Protein AF-A0A524QXL3-F1 (afdb_monomer)

Structure (mmCIF, N/CA/C/O backbone):
data_AF-A0A524QXL3-F1
#
_entry.id   AF-A0A524QXL3-F1
#
loop_
_atom_site.group_PDB
_atom_site.id
_atom_site.type_symbol
_atom_site.label_atom_id
_atom_site.label_alt_id
_atom_site.label_comp_id
_atom_site.label_asym_id
_atom_site.label_entity_id
_atom_site.label_seq_id
_atom_site.pdbx_PDB_ins_code
_atom_site.Cartn_x
_atom_site.Cartn_y
_atom_site.Cartn_z
_atom_site.occupancy
_atom_site.B_iso_or_equiv
_atom_site.auth_seq_id
_atom_site.auth_comp_id
_atom_site.auth_asym_id
_atom_site.auth_atom_id
_atom_site.pdbx_PDB_model_num
ATOM 1 N N . MET A 1 1 ? -39.885 -13.288 70.521 1.00 50.53 1 MET A N 1
ATOM 2 C CA . MET A 1 1 ? -38.782 -13.957 69.802 1.00 50.53 1 MET A CA 1
ATOM 3 C C . MET A 1 1 ? -37.561 -13.056 69.954 1.00 50.53 1 MET A C 1
ATOM 5 O O . MET A 1 1 ? -37.420 -12.097 69.211 1.00 50.53 1 MET A O 1
ATOM 9 N N . GLN A 1 2 ? -36.803 -13.231 71.040 1.00 46.72 2 GLN A N 1
ATOM 10 C CA . GLN A 1 2 ? -35.638 -12.390 71.340 1.00 46.72 2 GLN A CA 1
ATOM 11 C C . GLN A 1 2 ? -34.484 -12.812 70.432 1.00 46.72 2 GLN A C 1
ATOM 13 O O . GLN A 1 2 ? -34.054 -13.962 70.479 1.00 46.72 2 GLN A O 1
ATOM 18 N N . ILE A 1 3 ? -34.000 -11.887 69.608 1.00 54.50 3 ILE A N 1
ATOM 19 C CA . ILE A 1 3 ? -32.760 -12.065 68.858 1.00 54.50 3 ILE A CA 1
ATOM 20 C C . ILE A 1 3 ? -31.620 -11.841 69.858 1.00 54.50 3 ILE A C 1
ATOM 22 O O . ILE A 1 3 ? -31.314 -10.709 70.225 1.00 54.50 3 ILE A O 1
ATOM 26 N N . ASN A 1 4 ? -31.055 -12.935 70.367 1.00 52.88 4 ASN A N 1
ATOM 27 C CA . ASN A 1 4 ? -29.889 -12.920 71.243 1.00 52.88 4 ASN A CA 1
ATOM 28 C C . ASN A 1 4 ? -28.618 -12.899 70.384 1.00 52.88 4 ASN A C 1
ATOM 30 O O . ASN A 1 4 ? -27.991 -13.937 70.181 1.00 52.88 4 ASN A O 1
ATOM 34 N N . THR A 1 5 ? -28.259 -11.731 69.851 1.00 56.62 5 THR A N 1
ATOM 35 C CA . THR A 1 5 ? -26.937 -11.532 69.245 1.00 56.62 5 THR A CA 1
ATOM 36 C C . THR A 1 5 ? -26.053 -10.840 70.271 1.00 56.62 5 THR A C 1
ATOM 38 O O . THR A 1 5 ? -26.275 -9.687 70.634 1.00 56.62 5 THR A O 1
ATOM 41 N N . ILE A 1 6 ? -25.061 -11.566 70.778 1.00 62.25 6 ILE A N 1
ATOM 42 C CA . ILE A 1 6 ? -24.037 -11.031 71.676 1.00 62.25 6 ILE A CA 1
ATOM 43 C C . ILE A 1 6 ? -23.243 -9.990 70.879 1.00 62.25 6 ILE A C 1
ATOM 45 O O . ILE A 1 6 ? -22.762 -10.299 69.791 1.00 62.25 6 ILE A O 1
ATOM 49 N N . GLY A 1 7 ? -23.094 -8.764 71.392 1.00 57.16 7 GLY A N 1
ATOM 50 C CA . GLY A 1 7 ? -22.388 -7.675 70.692 1.00 57.16 7 GLY A CA 1
ATOM 51 C C . GLY A 1 7 ? -20.950 -8.016 70.267 1.00 57.16 7 GLY A C 1
ATOM 52 O O . GLY A 1 7 ? -20.408 -7.376 69.372 1.00 57.16 7 GLY A O 1
ATOM 53 N N . SER A 1 8 ? -20.356 -9.067 70.843 1.00 60.62 8 SER A N 1
ATOM 54 C CA . SER A 1 8 ? -19.065 -9.621 70.432 1.00 60.62 8 SER A CA 1
ATOM 55 C C . SER A 1 8 ? -19.073 -10.257 69.037 1.00 60.62 8 SER A C 1
ATOM 57 O O . SER A 1 8 ? -18.025 -10.298 68.413 1.00 60.62 8 SER A O 1
ATOM 59 N N . ASP A 1 9 ? -20.217 -10.730 68.529 1.00 56.19 9 ASP A N 1
ATOM 60 C CA . ASP A 1 9 ? -20.325 -11.408 67.221 1.00 56.19 9 ASP A CA 1
ATOM 61 C C . ASP A 1 9 ? -20.467 -10.415 66.043 1.00 56.19 9 ASP A C 1
ATOM 63 O O . ASP A 1 9 ? -20.222 -10.745 64.883 1.00 56.19 9 ASP A O 1
ATOM 67 N N . LEU A 1 10 ? -20.816 -9.157 66.349 1.00 55.69 10 LEU A N 1
ATOM 68 C CA . LEU A 1 10 ? -20.783 -8.022 65.414 1.00 55.69 10 LEU A CA 1
ATOM 69 C C . LEU A 1 10 ? -19.392 -7.371 65.324 1.00 55.69 10 LEU A C 1
ATOM 71 O O . LEU A 1 10 ? -19.114 -6.668 64.358 1.00 55.69 10 LEU A O 1
ATOM 75 N N . LEU A 1 11 ? -18.532 -7.596 66.324 1.00 57.03 11 LEU A N 1
ATOM 76 C CA . LEU A 1 11 ? -17.193 -7.000 66.427 1.00 57.03 11 LEU A CA 1
ATOM 77 C C . LEU A 1 11 ? -16.065 -7.929 65.946 1.00 57.03 11 LEU A C 1
ATOM 79 O O . LEU A 1 11 ? -14.962 -7.449 65.699 1.00 57.03 11 LEU A O 1
ATOM 83 N N . THR A 1 12 ? -16.306 -9.239 65.830 1.00 60.41 12 THR A N 1
ATOM 84 C CA . THR A 1 12 ? -15.280 -10.237 65.458 1.00 60.41 12 THR A CA 1
ATOM 85 C C . THR A 1 12 ? -15.365 -10.714 64.016 1.00 60.41 12 THR A C 1
ATOM 87 O O . THR A 1 12 ? -14.405 -11.303 63.519 1.00 60.41 12 THR A O 1
ATOM 90 N N . LYS A 1 13 ? -16.471 -10.449 63.312 1.00 59.06 13 LYS A N 1
ATOM 91 C CA . LYS A 1 13 ? -16.487 -10.591 61.857 1.00 59.06 13 LYS A CA 1
ATOM 92 C C . LYS A 1 13 ? -15.690 -9.425 61.282 1.00 59.06 13 LYS A C 1
ATOM 94 O O . LYS A 1 13 ? -16.110 -8.285 61.482 1.00 59.06 13 LYS A O 1
ATOM 99 N N . PRO A 1 14 ? -14.563 -9.663 60.586 1.00 61.03 14 PRO A N 1
ATOM 100 C CA . PRO A 1 14 ? -13.947 -8.590 59.828 1.00 61.03 14 PRO A CA 1
ATOM 101 C C . PRO A 1 14 ? -15.024 -8.059 58.885 1.00 61.03 14 PRO A C 1
ATOM 103 O O . PRO A 1 14 ? -15.630 -8.831 58.137 1.00 61.03 14 PRO A O 1
ATOM 106 N N . PHE A 1 15 ? -15.311 -6.757 58.958 1.00 58.09 15 PHE A N 1
ATOM 107 C CA . PHE A 1 15 ? -16.055 -6.103 57.894 1.00 58.09 15 PHE A CA 1
ATOM 108 C C . PHE A 1 15 ? -15.297 -6.437 56.616 1.00 58.09 15 PHE A C 1
ATOM 110 O O . PHE A 1 15 ? -14.127 -6.071 56.484 1.00 58.09 15 PHE A O 1
ATOM 117 N N . ALA A 1 16 ? -15.916 -7.201 55.718 1.00 59.09 16 ALA A N 1
ATOM 118 C CA . ALA A 1 16 ? -15.372 -7.335 54.384 1.00 59.09 16 ALA A CA 1
ATOM 119 C C . ALA A 1 16 ? -15.320 -5.908 53.841 1.00 59.09 16 ALA A C 1
ATOM 121 O O . ALA A 1 16 ? -16.363 -5.287 53.629 1.00 59.09 16 ALA A O 1
ATOM 122 N N . VAL A 1 17 ? -14.113 -5.348 53.729 1.00 61.06 17 VAL A N 1
ATOM 123 C CA . VAL A 1 17 ? -13.928 -4.064 53.063 1.00 61.06 17 VAL A CA 1
ATOM 124 C C . VAL A 1 17 ? -14.503 -4.274 51.672 1.00 61.06 17 VAL A C 1
ATOM 126 O O . VAL A 1 17 ? -14.088 -5.200 50.971 1.00 61.06 17 VAL A O 1
ATOM 129 N N . ILE A 1 18 ? -15.516 -3.490 51.309 1.00 48.44 18 ILE A N 1
ATOM 130 C CA . ILE A 1 18 ? -16.070 -3.512 49.957 1.00 48.44 18 ILE A CA 1
ATOM 131 C C . ILE A 1 18 ? -14.885 -3.204 49.030 1.00 48.44 18 ILE A C 1
ATOM 133 O O . ILE A 1 18 ? -14.336 -2.109 49.097 1.00 48.44 18 ILE A O 1
ATOM 137 N N . GLY A 1 19 ? -14.419 -4.208 48.277 1.00 56.88 19 GLY A N 1
ATOM 138 C CA . GLY A 1 19 ? -13.188 -4.130 47.474 1.00 56.88 19 GLY A CA 1
ATOM 139 C C . GLY A 1 19 ? -12.027 -5.053 47.882 1.00 56.88 19 GLY A C 1
ATOM 140 O O . GLY A 1 19 ? -11.071 -5.156 47.131 1.00 56.88 19 GLY A O 1
ATOM 141 N N . ALA A 1 20 ? -12.072 -5.774 49.011 1.00 57.00 20 ALA A N 1
ATOM 142 C CA . ALA A 1 20 ? -10.957 -6.651 49.426 1.00 57.00 20 ALA A CA 1
ATOM 143 C C . ALA A 1 20 ? -10.790 -7.927 48.572 1.00 57.00 20 ALA A C 1
ATOM 145 O O . ALA A 1 20 ? -9.735 -8.554 48.605 1.00 57.00 20 ALA A O 1
ATOM 146 N N . ALA A 1 21 ? -11.833 -8.317 47.833 1.00 53.16 21 ALA A N 1
ATOM 147 C CA . ALA A 1 21 ? -11.826 -9.443 46.892 1.00 53.16 21 ALA A CA 1
ATOM 148 C C . ALA A 1 21 ? -12.317 -9.055 45.487 1.00 53.16 21 ALA A C 1
ATOM 150 O O . ALA A 1 21 ? -12.331 -9.894 44.592 1.00 53.16 21 ALA A O 1
ATOM 151 N N . ALA A 1 22 ? -12.752 -7.805 45.306 1.00 54.91 22 ALA A N 1
ATOM 152 C CA . ALA A 1 22 ? -13.116 -7.295 43.998 1.00 54.91 22 ALA A CA 1
ATOM 153 C C . ALA A 1 22 ? -11.863 -6.661 43.407 1.00 54.91 22 ALA A C 1
ATOM 155 O O . ALA A 1 22 ? -11.304 -5.739 44.001 1.00 54.91 22 ALA A O 1
ATOM 156 N N . ASP A 1 23 ? -11.421 -7.176 42.265 1.00 57.25 23 ASP A N 1
ATOM 157 C CA . ASP A 1 23 ? -10.506 -6.428 41.421 1.00 57.25 23 ASP A CA 1
ATOM 158 C C . ASP A 1 23 ? -11.166 -5.076 41.122 1.00 57.25 23 ASP A C 1
ATOM 160 O O . ASP A 1 23 ? -12.253 -5.013 40.552 1.00 57.25 23 ASP A O 1
ATOM 164 N N . ILE A 1 24 ? -10.558 -4.004 41.621 1.00 58.31 24 ILE A N 1
ATOM 165 C CA . ILE A 1 24 ? -11.034 -2.625 41.468 1.00 58.31 24 ILE A CA 1
ATOM 166 C C . ILE A 1 24 ? -10.620 -2.033 40.113 1.00 58.31 24 ILE A C 1
ATOM 168 O O . ILE A 1 24 ? -11.022 -0.916 39.789 1.00 58.31 24 ILE A O 1
ATOM 172 N N . GLN A 1 25 ? -9.839 -2.777 39.323 1.00 57.56 25 GLN A N 1
ATOM 173 C CA . GLN A 1 25 ? -9.479 -2.489 37.937 1.00 57.56 25 GLN A CA 1
ATOM 174 C C . GLN A 1 25 ? -9.643 -3.766 37.100 1.00 57.56 25 GLN A C 1
ATOM 176 O O . GLN A 1 25 ? -8.658 -4.259 36.549 1.00 57.56 25 GLN A O 1
ATOM 181 N N . PRO A 1 26 ? -10.869 -4.319 37.000 1.00 65.00 26 PRO A N 1
ATOM 182 C CA . PRO A 1 26 ? -11.076 -5.523 36.220 1.00 65.00 26 PRO A CA 1
ATOM 183 C C . PRO A 1 26 ? -10.654 -5.229 34.782 1.00 65.00 26 PRO A C 1
ATOM 185 O O . PRO A 1 26 ? -11.126 -4.270 34.164 1.00 65.00 26 PRO A O 1
ATOM 188 N N . GLY A 1 27 ? -9.723 -6.029 34.268 1.00 69.44 27 GLY A N 1
ATOM 189 C CA . GLY A 1 27 ? -9.335 -5.959 32.867 1.00 69.44 27 GLY A CA 1
ATOM 190 C C . GLY A 1 27 ? -10.549 -6.149 31.955 1.00 69.44 27 GLY A C 1
ATOM 191 O O . GLY A 1 27 ? -11.548 -6.773 32.327 1.00 69.44 27 GLY A O 1
ATOM 192 N N . ILE A 1 28 ? -10.470 -5.622 30.738 1.00 80.12 28 ILE A N 1
ATOM 193 C CA . ILE A 1 28 ? -11.411 -5.990 29.692 1.00 80.12 28 ILE A CA 1
ATOM 194 C C . ILE A 1 28 ? -11.205 -7.466 29.331 1.00 80.12 28 ILE A C 1
ATOM 196 O O . ILE A 1 28 ? -10.097 -7.938 29.074 1.00 80.12 28 ILE A O 1
ATOM 200 N N . VAL A 1 29 ? -12.303 -8.205 29.314 1.00 79.81 29 VAL A N 1
ATOM 201 C CA . VAL A 1 29 ? -12.375 -9.578 28.820 1.00 79.81 29 VAL A CA 1
ATOM 202 C C . VAL A 1 29 ? -13.285 -9.602 27.599 1.00 79.81 29 VAL A C 1
ATOM 204 O O . VAL A 1 29 ? -14.042 -8.665 27.356 1.00 79.81 29 VAL A O 1
ATOM 207 N N . ALA A 1 30 ? -13.250 -10.688 26.830 1.00 77.38 30 ALA A N 1
ATOM 208 C CA . ALA A 1 30 ? -14.072 -10.838 25.627 1.00 77.38 30 ALA A CA 1
ATOM 209 C C . ALA A 1 30 ? -15.573 -10.552 25.885 1.00 77.38 30 ALA A C 1
ATOM 211 O O . ALA A 1 30 ? -16.236 -9.899 25.085 1.00 77.38 30 ALA A O 1
ATOM 212 N N . ALA A 1 31 ? -16.087 -10.946 27.056 1.00 82.81 31 ALA A N 1
ATOM 213 C CA . ALA A 1 31 ? -17.479 -10.733 27.459 1.00 82.81 31 ALA A CA 1
ATOM 214 C C . ALA A 1 31 ? -17.790 -9.333 28.037 1.00 82.81 31 ALA A C 1
ATOM 216 O O . ALA A 1 31 ? -18.925 -9.090 28.448 1.00 82.81 31 ALA A O 1
ATOM 217 N N . THR A 1 32 ? -16.817 -8.417 28.126 1.00 83.12 32 THR A N 1
ATOM 218 C CA . THR A 1 32 ? -17.053 -7.061 28.648 1.00 83.12 32 THR A CA 1
ATOM 219 C C . THR A 1 32 ? -18.025 -6.310 27.737 1.00 83.12 32 THR A C 1
ATOM 221 O O . THR A 1 32 ? -17.817 -6.236 26.526 1.00 83.12 32 THR A O 1
ATOM 224 N N . SER A 1 33 ? -19.087 -5.752 28.329 1.00 86.69 33 SER A N 1
ATOM 225 C CA . SER A 1 33 ? -20.110 -4.975 27.614 1.00 86.69 33 SER A CA 1
ATOM 226 C C . SER A 1 33 ? -19.562 -3.631 27.141 1.00 86.69 33 SER A C 1
ATOM 228 O O . SER A 1 33 ? -18.890 -2.934 27.901 1.00 86.69 33 SER A O 1
ATOM 230 N N . LEU A 1 34 ? -19.927 -3.207 25.930 1.00 83.75 34 LEU A N 1
ATOM 231 C CA . LEU A 1 34 ? -19.550 -1.893 25.403 1.00 83.75 34 LEU A CA 1
ATOM 232 C C . LEU A 1 34 ? -20.137 -0.744 26.221 1.00 83.75 34 LEU A C 1
ATOM 234 O O . LEU A 1 34 ? -19.518 0.308 26.322 1.00 83.75 34 LEU A O 1
ATOM 238 N N . THR A 1 35 ? -21.297 -0.946 26.851 1.00 85.44 35 THR A N 1
ATOM 239 C CA . THR A 1 35 ? -21.971 0.085 27.655 1.00 85.44 35 THR A CA 1
ATOM 240 C C . THR A 1 35 ? -21.236 0.410 28.951 1.00 85.44 35 THR A C 1
ATOM 242 O O . THR A 1 35 ? -21.456 1.474 29.520 1.00 85.44 35 THR A O 1
ATOM 245 N N . THR A 1 36 ? -20.391 -0.497 29.448 1.00 82.00 36 THR A N 1
ATOM 246 C CA . THR A 1 36 ? -19.645 -0.287 30.696 1.00 82.00 36 THR A CA 1
ATOM 247 C C . THR A 1 36 ? -18.264 0.310 30.451 1.00 82.00 36 THR A C 1
ATOM 249 O O . THR A 1 36 ? -17.609 0.723 31.403 1.00 82.00 36 THR A O 1
ATOM 252 N N . LEU A 1 37 ? -17.809 0.405 29.199 1.00 83.00 37 LEU A N 1
ATOM 253 C CA . LEU A 1 37 ? -16.503 0.968 28.860 1.00 83.00 37 LEU A CA 1
ATOM 254 C C . LEU A 1 37 ? -16.429 2.474 29.142 1.00 83.00 37 LEU A C 1
ATOM 256 O O . LEU A 1 37 ? -17.434 3.146 29.385 1.00 83.00 37 LEU A O 1
ATOM 260 N N . ASN A 1 38 ? -15.208 3.010 29.116 1.00 81.06 38 ASN A N 1
ATOM 261 C CA . ASN A 1 38 ? -14.930 4.435 29.303 1.00 81.06 38 ASN A CA 1
ATOM 262 C C . ASN A 1 38 ? -15.478 4.996 30.623 1.00 81.06 38 ASN A C 1
ATOM 264 O O . ASN A 1 38 ? -16.028 6.099 30.670 1.00 81.06 38 ASN A O 1
ATOM 268 N N . SER A 1 39 ? -15.324 4.223 31.701 1.00 79.31 39 SER A N 1
ATOM 269 C CA . SER A 1 39 ? -15.857 4.525 33.034 1.00 79.31 39 SER A CA 1
ATOM 270 C C . SER A 1 39 ? -17.385 4.651 33.046 1.00 79.31 39 SER A C 1
ATOM 272 O O . SER A 1 39 ? -17.931 5.489 33.761 1.00 79.31 39 SER A O 1
ATOM 274 N N . GLY A 1 40 ? -18.068 3.841 32.231 1.00 78.50 40 GLY A N 1
ATOM 275 C CA . GLY A 1 40 ? -19.529 3.806 32.148 1.00 78.50 40 GLY A CA 1
ATOM 276 C C . GLY A 1 40 ? -20.142 4.791 31.160 1.00 78.50 40 GLY A C 1
ATOM 277 O O . GLY A 1 40 ? -21.364 4.883 31.073 1.00 78.50 40 GLY A O 1
ATOM 278 N N . ARG A 1 41 ? -19.319 5.541 30.412 1.00 82.19 41 ARG A N 1
ATOM 279 C CA . ARG A 1 41 ? -19.814 6.366 29.296 1.00 82.19 41 ARG A CA 1
ATOM 280 C C . ARG A 1 41 ? -20.263 5.515 28.109 1.00 82.19 41 ARG A C 1
ATOM 282 O O . ARG A 1 41 ? -21.106 5.958 27.339 1.00 82.19 41 ARG A O 1
ATOM 289 N N . GLY A 1 42 ? -19.717 4.309 27.995 1.00 84.88 42 GLY A N 1
ATOM 290 C CA . GLY A 1 42 ? -19.964 3.404 26.890 1.00 84.88 42 GLY A CA 1
ATOM 291 C C . GLY A 1 42 ? -19.177 3.764 25.630 1.00 84.88 42 GLY A C 1
ATOM 292 O O . GLY A 1 42 ? -18.233 4.559 25.669 1.00 84.88 42 GLY A O 1
ATOM 293 N N . VAL A 1 43 ? -19.571 3.134 24.527 1.00 85.69 43 VAL A N 1
ATOM 294 C CA . VAL A 1 43 ? -19.094 3.404 23.166 1.00 85.69 43 VAL A CA 1
ATOM 295 C C . VAL A 1 43 ? -20.237 4.032 22.383 1.00 85.69 43 VAL A C 1
ATOM 297 O O . VAL A 1 43 ? -21.373 3.563 22.493 1.00 85.69 43 VAL A O 1
ATOM 300 N N . ASP A 1 44 ? -19.956 5.061 21.586 1.00 85.25 44 ASP A N 1
ATOM 301 C CA . ASP A 1 44 ? -20.948 5.594 20.659 1.00 85.25 44 ASP A CA 1
ATOM 302 C C . ASP A 1 44 ? -21.244 4.591 19.529 1.00 85.25 44 ASP A C 1
ATOM 304 O O . ASP A 1 44 ? -20.390 4.288 18.692 1.00 85.25 44 ASP A O 1
ATOM 308 N N . LEU A 1 45 ? -22.475 4.071 19.516 1.00 85.00 45 LEU A N 1
ATOM 309 C CA . LEU A 1 45 ? -22.988 3.128 18.518 1.00 85.00 45 LEU A CA 1
ATOM 310 C C . LEU A 1 45 ? -23.941 3.786 17.503 1.00 85.00 45 LEU A C 1
ATOM 312 O O . LEU A 1 45 ? -24.557 3.083 16.703 1.00 85.00 45 LEU A O 1
ATOM 316 N N . SER A 1 46 ? -24.075 5.118 17.511 1.00 84.69 46 SER A N 1
ATOM 317 C CA . SER A 1 46 ? -24.955 5.869 16.610 1.00 84.69 46 SER A CA 1
ATOM 318 C C . SER A 1 46 ? -24.168 6.944 15.844 1.00 84.69 46 SER A C 1
ATOM 320 O O . SER A 1 46 ? -24.232 8.115 16.220 1.00 84.69 46 SER A O 1
ATOM 322 N N . PRO A 1 47 ? -23.486 6.599 14.732 1.00 80.75 47 PRO A N 1
ATOM 323 C CA . PRO A 1 47 ? -23.763 5.447 13.861 1.00 80.75 47 PRO A CA 1
ATOM 324 C C . PRO A 1 47 ? -22.955 4.173 14.145 1.00 80.75 47 PRO A C 1
ATOM 326 O O . PRO A 1 47 ? -23.242 3.142 13.537 1.00 80.75 47 PRO A O 1
ATOM 329 N N . GLY A 1 48 ? -21.968 4.210 15.046 1.00 85.25 48 GLY A N 1
ATOM 330 C CA . GLY A 1 48 ? -21.179 3.025 15.393 1.00 85.25 48 GLY A CA 1
ATOM 331 C C . GLY A 1 48 ? -20.234 2.591 14.275 1.00 85.25 48 GLY A C 1
ATOM 332 O O . GLY A 1 48 ? -19.986 1.395 14.108 1.00 85.25 48 GLY A O 1
ATOM 333 N N . THR A 1 49 ? -19.742 3.543 13.481 1.00 90.00 49 THR A N 1
ATOM 334 C CA . THR A 1 49 ? -18.902 3.284 12.311 1.00 90.00 49 THR A CA 1
ATOM 335 C C . THR A 1 49 ? -17.576 4.015 12.393 1.00 90.00 49 THR A C 1
ATOM 337 O O . THR A 1 49 ? -17.532 5.195 12.709 1.00 90.00 49 THR A O 1
ATOM 340 N N . PHE A 1 50 ? -16.498 3.360 11.988 1.00 90.62 50 PHE A N 1
ATOM 341 C CA . PHE A 1 50 ? -15.187 3.983 11.798 1.00 90.62 50 PHE A CA 1
ATOM 342 C C . PHE A 1 50 ? -14.507 3.378 10.568 1.00 90.62 50 PHE A C 1
ATOM 344 O O . PHE A 1 50 ? -14.963 2.379 10.016 1.00 90.62 50 PHE A O 1
ATOM 351 N N . THR A 1 51 ? -13.424 3.981 10.103 1.00 90.75 51 THR A N 1
ATOM 352 C CA . THR A 1 51 ? -12.697 3.554 8.905 1.00 90.75 51 THR A CA 1
ATOM 353 C C . THR A 1 51 ? -11.316 3.037 9.273 1.00 90.75 51 THR A C 1
ATOM 355 O O . THR A 1 51 ? -10.644 3.594 10.139 1.00 90.75 51 THR A O 1
ATOM 358 N N . ILE A 1 52 ? -10.898 1.965 8.605 1.00 88.94 52 ILE A N 1
ATOM 359 C CA . ILE A 1 52 ? -9.525 1.465 8.621 1.00 88.94 52 ILE A CA 1
ATOM 360 C C . ILE A 1 52 ? -9.008 1.542 7.188 1.00 88.94 52 ILE A C 1
ATOM 362 O O . ILE A 1 52 ? -9.571 0.928 6.278 1.00 88.94 52 ILE A O 1
ATOM 366 N N . LYS A 1 53 ? -7.944 2.311 6.981 1.00 87.88 53 LYS A N 1
ATOM 367 C CA . LYS A 1 53 ? -7.259 2.460 5.703 1.00 87.88 53 LYS A CA 1
ATOM 368 C C . LYS A 1 53 ? -5.921 1.738 5.744 1.00 87.88 53 LYS A C 1
ATOM 370 O O . LYS A 1 53 ? -5.072 2.061 6.566 1.00 87.88 53 LYS A O 1
ATOM 375 N N . ASP A 1 54 ? -5.717 0.815 4.816 1.00 85.56 54 ASP A N 1
ATOM 376 C CA . ASP A 1 54 ? -4.398 0.298 4.475 1.00 85.56 54 ASP A CA 1
ATOM 377 C C . ASP A 1 54 ? -3.695 1.310 3.562 1.00 85.56 54 ASP A C 1
ATOM 379 O O . ASP A 1 54 ? -4.167 1.609 2.461 1.00 85.56 54 ASP A O 1
ATOM 383 N N . ILE A 1 55 ? -2.578 1.866 4.026 1.00 82.25 55 ILE A N 1
ATOM 384 C CA . ILE A 1 55 ? -1.818 2.883 3.293 1.00 82.25 55 ILE A CA 1
ATOM 385 C C . ILE A 1 55 ? -1.011 2.247 2.154 1.00 82.25 55 ILE A C 1
ATOM 387 O O . ILE A 1 55 ? -0.838 2.873 1.110 1.00 82.25 55 ILE A O 1
ATOM 391 N N . ASN A 1 56 ? -0.561 1.000 2.306 1.00 80.12 56 ASN A N 1
ATOM 392 C CA . ASN A 1 56 ? 0.240 0.313 1.296 1.00 80.12 56 ASN A CA 1
ATOM 393 C C . ASN A 1 56 ? -0.611 -0.086 0.085 1.00 80.12 56 ASN A C 1
ATOM 395 O O . ASN A 1 56 ? -0.168 0.064 -1.054 1.00 80.12 56 ASN A O 1
ATOM 399 N N . LEU A 1 57 ? -1.838 -0.552 0.320 1.00 81.75 57 LEU A N 1
ATOM 400 C CA . LEU A 1 57 ? -2.797 -0.946 -0.720 1.00 81.75 57 LEU A CA 1
ATOM 401 C C . LEU A 1 57 ? -3.747 0.192 -1.134 1.00 81.75 57 LEU A C 1
ATOM 403 O O . LEU A 1 57 ? -4.495 0.041 -2.097 1.00 81.75 57 LEU A O 1
ATOM 407 N N . ASN A 1 58 ? -3.729 1.320 -0.411 1.00 83.25 58 ASN A N 1
ATOM 408 C CA . ASN A 1 58 ? -4.697 2.419 -0.522 1.00 83.25 58 ASN A CA 1
ATOM 409 C C . ASN A 1 58 ? -6.155 1.927 -0.498 1.00 83.25 58 ASN A C 1
ATOM 411 O O . ASN A 1 58 ? -7.024 2.438 -1.207 1.00 83.25 58 ASN A O 1
ATOM 415 N N . ASN A 1 59 ? -6.402 0.907 0.322 1.00 86.69 59 ASN A N 1
ATOM 416 C CA . ASN A 1 59 ? -7.704 0.288 0.496 1.00 86.69 59 ASN A CA 1
ATOM 417 C C . ASN A 1 59 ? -8.338 0.809 1.787 1.00 86.69 59 ASN A C 1
ATOM 419 O O . ASN A 1 59 ? -7.665 0.902 2.810 1.00 86.69 59 ASN A O 1
ATOM 423 N N . THR A 1 60 ? -9.620 1.160 1.762 1.00 89.56 60 THR A N 1
ATOM 424 C CA . THR A 1 60 ? -10.328 1.691 2.932 1.00 89.56 60 THR A CA 1
ATOM 425 C C . THR A 1 60 ? -11.569 0.865 3.201 1.00 89.56 60 THR A C 1
ATOM 427 O O . THR A 1 60 ? -12.422 0.705 2.332 1.00 89.56 60 THR A O 1
ATOM 430 N N . VAL A 1 61 ? -11.680 0.377 4.433 1.00 91.06 61 VAL A N 1
ATOM 431 C CA . VAL A 1 61 ? -12.814 -0.404 4.917 1.00 91.06 61 VAL A CA 1
ATOM 432 C C . VAL A 1 61 ? -13.531 0.394 5.993 1.00 91.06 61 VAL A C 1
ATOM 434 O O . VAL A 1 61 ? -12.938 0.762 7.005 1.00 91.06 61 VAL A O 1
ATOM 437 N N . THR A 1 62 ? -14.821 0.650 5.787 1.00 91.81 62 THR A N 1
ATOM 438 C CA . THR A 1 62 ? -15.699 1.165 6.841 1.00 91.81 62 THR A CA 1
ATOM 439 C C . THR A 1 62 ? -16.178 -0.006 7.684 1.00 91.81 62 THR A C 1
ATOM 441 O O . THR A 1 62 ? -16.894 -0.876 7.193 1.00 91.81 62 THR A O 1
ATOM 444 N N . VAL A 1 63 ? -15.777 -0.020 8.950 1.00 91.44 63 VAL A N 1
ATOM 445 C CA . VAL A 1 63 ? -16.199 -1.004 9.939 1.00 91.44 63 VAL A CA 1
ATOM 446 C C . VAL A 1 63 ? -17.423 -0.481 10.677 1.00 91.44 63 VAL A C 1
ATOM 448 O O . VAL A 1 63 ? -17.407 0.617 11.228 1.00 91.44 63 VAL A O 1
ATOM 451 N N . ASN A 1 64 ? -18.476 -1.290 10.724 1.00 91.31 64 ASN A N 1
ATOM 452 C CA . ASN A 1 64 ? -19.689 -1.036 11.489 1.00 91.31 64 ASN A CA 1
ATOM 453 C C . ASN A 1 64 ? -19.775 -1.985 12.693 1.00 91.31 64 ASN A C 1
ATOM 455 O O . ASN A 1 64 ? -19.821 -3.204 12.522 1.00 91.31 64 ASN A O 1
ATOM 459 N N . ILE A 1 65 ? -19.838 -1.421 13.899 1.00 91.25 65 ILE A N 1
ATOM 460 C CA . ILE A 1 65 ? -20.009 -2.148 15.163 1.00 91.25 65 ILE A CA 1
ATOM 461 C C . ILE A 1 65 ? -21.327 -1.812 15.874 1.00 91.25 65 ILE A C 1
ATOM 463 O O . ILE A 1 65 ? -21.509 -2.189 17.024 1.00 91.25 65 ILE A O 1
ATOM 467 N N . SER A 1 66 ? -22.272 -1.144 15.205 1.00 89.56 66 SER A N 1
ATOM 468 C CA . SER A 1 66 ? -23.560 -0.715 15.788 1.00 89.56 66 SER A CA 1
ATOM 469 C C . SER A 1 66 ? -24.407 -1.852 16.377 1.00 89.56 66 SER A C 1
ATOM 471 O O . SER A 1 66 ? -25.229 -1.614 17.258 1.00 89.56 66 SER A O 1
ATOM 473 N N . ALA A 1 67 ? -24.209 -3.088 15.905 1.00 88.44 67 ALA A N 1
ATOM 474 C CA . ALA A 1 67 ? -24.890 -4.281 16.408 1.00 88.44 67 ALA A CA 1
ATOM 475 C C . ALA A 1 67 ? -24.111 -5.030 17.506 1.00 88.44 67 ALA A C 1
ATOM 477 O O . ALA A 1 67 ? -24.626 -6.010 18.042 1.00 88.44 67 ALA A O 1
ATOM 478 N N . ALA A 1 68 ? -22.881 -4.615 17.818 1.00 90.06 68 ALA A N 1
ATOM 479 C CA . ALA A 1 68 ? -22.066 -5.259 18.838 1.00 90.06 68 ALA A CA 1
ATOM 480 C C . ALA A 1 68 ? -22.514 -4.837 20.244 1.00 90.06 68 ALA A C 1
ATOM 482 O O . ALA A 1 68 ? -22.798 -3.669 20.507 1.00 90.06 68 ALA A O 1
ATOM 483 N N . VAL A 1 69 ? -22.546 -5.796 21.164 1.00 88.69 69 VAL A N 1
ATOM 484 C CA . VAL A 1 69 ? -22.867 -5.603 22.583 1.00 88.69 69 VAL A CA 1
ATOM 485 C C . VAL A 1 69 ? -21.618 -5.792 23.448 1.00 88.69 69 VAL A C 1
ATOM 487 O O . VAL A 1 69 ? -21.493 -5.171 24.504 1.00 88.69 69 VAL A O 1
ATOM 490 N N . THR A 1 70 ? -20.668 -6.610 22.995 1.00 89.56 70 THR A N 1
ATOM 491 C CA . THR A 1 70 ? -19.459 -7.014 23.728 1.00 89.56 70 THR A CA 1
ATOM 492 C C . THR A 1 70 ? -18.170 -6.742 22.950 1.00 89.56 70 THR A C 1
ATOM 494 O O . THR A 1 70 ? -18.182 -6.568 21.730 1.00 89.56 70 THR A O 1
ATOM 497 N N . ILE A 1 71 ? -17.031 -6.738 23.652 1.00 87.62 71 ILE A N 1
ATOM 498 C CA . ILE A 1 71 ? -15.701 -6.622 23.029 1.00 87.62 71 ILE A CA 1
ATOM 499 C C . ILE A 1 71 ? -15.436 -7.753 22.018 1.00 87.62 71 ILE A C 1
ATOM 501 O O . ILE A 1 71 ? -14.853 -7.498 20.965 1.00 87.62 71 ILE A O 1
ATOM 505 N N . ASP A 1 72 ? -15.880 -8.981 22.296 1.00 89.44 72 ASP A N 1
ATOM 506 C CA . ASP A 1 72 ? -15.713 -10.119 21.379 1.00 89.44 72 ASP A CA 1
ATOM 507 C C . ASP A 1 72 ? -16.447 -9.910 20.048 1.00 89.44 72 ASP A C 1
ATOM 509 O O . ASP A 1 72 ? -15.902 -10.164 18.970 1.00 89.44 72 ASP A O 1
ATOM 513 N N . GLU A 1 73 ? -17.665 -9.366 20.109 1.00 91.25 73 GLU A N 1
ATOM 514 C CA . GLU A 1 73 ? -18.440 -9.016 18.918 1.00 91.25 73 GLU A CA 1
ATOM 515 C C . GLU A 1 73 ? -17.784 -7.873 18.141 1.00 91.25 73 GLU A C 1
ATOM 517 O O . GLU A 1 73 ? -17.772 -7.918 16.913 1.00 91.25 73 GLU A O 1
ATOM 522 N N . VAL A 1 74 ? -17.172 -6.893 18.819 1.00 89.75 74 VAL A N 1
ATOM 523 C CA . VAL A 1 74 ? -16.385 -5.832 18.163 1.00 89.75 74 VAL A CA 1
ATOM 524 C C . VAL A 1 74 ? -15.178 -6.415 17.434 1.00 89.75 74 VAL A C 1
ATOM 526 O O . VAL A 1 74 ? -14.987 -6.133 16.252 1.00 89.75 74 VAL A O 1
ATOM 529 N N . ILE A 1 75 ? -14.381 -7.259 18.095 1.00 91.00 75 ILE A N 1
ATOM 530 C CA . ILE A 1 75 ? -13.206 -7.902 17.487 1.00 91.00 75 ILE A CA 1
ATOM 531 C C . ILE A 1 75 ? -13.625 -8.746 16.280 1.00 91.00 75 ILE A C 1
ATOM 533 O O . ILE A 1 75 ? -13.020 -8.656 15.208 1.00 91.00 75 ILE A O 1
ATOM 537 N N . THR A 1 76 ? -14.688 -9.534 16.432 1.00 92.88 76 THR A N 1
ATOM 538 C CA . THR A 1 76 ? -15.228 -10.378 15.362 1.00 92.88 76 THR A CA 1
ATOM 539 C C . THR A 1 76 ? -15.739 -9.539 14.194 1.00 92.88 76 THR A C 1
ATOM 541 O O . THR A 1 76 ? -15.439 -9.852 13.039 1.00 92.88 76 THR A O 1
ATOM 544 N N . ALA A 1 77 ? -16.466 -8.453 14.470 1.00 91.75 77 ALA A N 1
ATOM 545 C CA . ALA A 1 77 ? -16.971 -7.538 13.454 1.00 91.75 77 ALA A CA 1
ATOM 546 C C . ALA A 1 77 ? -15.829 -6.875 12.676 1.00 91.75 77 ALA A C 1
ATOM 548 O O . ALA A 1 77 ? -15.871 -6.880 11.446 1.00 91.75 77 ALA A O 1
ATOM 549 N N . ILE A 1 78 ? -14.792 -6.383 13.368 1.00 91.25 78 ILE A N 1
ATOM 550 C CA . ILE A 1 78 ? -13.600 -5.799 12.739 1.00 91.25 78 ILE A CA 1
ATOM 551 C C . ILE A 1 78 ? -12.925 -6.829 11.832 1.00 91.25 78 ILE A C 1
ATOM 553 O O . ILE A 1 78 ? -12.780 -6.586 10.639 1.00 91.25 78 ILE A O 1
ATOM 557 N N . ASN A 1 79 ? -12.569 -8.003 12.360 1.00 92.56 79 ASN A N 1
ATOM 558 C CA . ASN A 1 79 ? -11.836 -9.023 11.601 1.00 92.56 79 ASN A CA 1
ATOM 559 C C . ASN A 1 79 ? -12.616 -9.527 10.378 1.00 92.56 79 ASN A C 1
ATOM 561 O O . ASN A 1 79 ? -12.044 -9.720 9.302 1.00 92.56 79 ASN A O 1
ATOM 565 N N . THR A 1 80 ? -13.931 -9.701 10.522 1.00 92.12 80 THR A N 1
ATOM 566 C CA . THR A 1 80 ? -14.804 -10.138 9.424 1.00 92.12 80 THR A CA 1
ATOM 567 C C . THR A 1 80 ? -14.899 -9.071 8.336 1.00 92.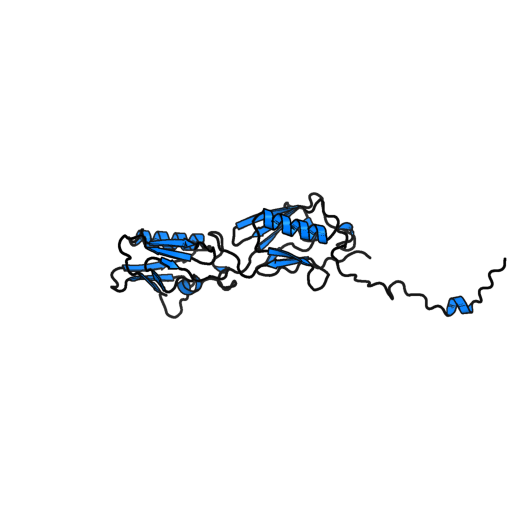12 80 THR A C 1
ATOM 569 O O . THR A 1 80 ? -14.768 -9.388 7.154 1.00 92.12 80 THR A O 1
ATOM 572 N N . GLN A 1 81 ? -15.100 -7.807 8.717 1.00 92.69 81 GLN A N 1
ATOM 573 C CA . GLN A 1 81 ? -15.257 -6.706 7.763 1.00 92.69 81 GLN A CA 1
ATOM 574 C C . GLN A 1 81 ? -13.938 -6.331 7.087 1.00 92.69 81 GLN A C 1
ATOM 576 O O . GLN A 1 81 ? -13.944 -6.070 5.888 1.00 92.69 81 GLN A O 1
ATOM 581 N N . LEU A 1 82 ? -12.809 -6.388 7.799 1.00 89.44 82 LEU A N 1
ATOM 582 C CA . LEU A 1 82 ? -11.477 -6.223 7.211 1.00 89.44 82 LEU A CA 1
ATOM 583 C C . LEU A 1 82 ? -11.203 -7.291 6.149 1.00 89.44 82 LEU A C 1
ATOM 585 O O . LEU A 1 82 ? -10.869 -6.955 5.014 1.00 89.44 82 LEU A O 1
ATOM 589 N N . THR A 1 83 ? -11.448 -8.564 6.478 1.00 88.44 83 THR A N 1
ATOM 590 C CA . THR A 1 83 ? -11.263 -9.676 5.533 1.00 88.44 83 THR A CA 1
ATOM 591 C C . THR A 1 83 ? -12.174 -9.529 4.312 1.00 88.44 83 THR A C 1
ATOM 593 O O . THR A 1 83 ? -11.715 -9.663 3.180 1.00 88.44 83 THR A O 1
ATOM 596 N N . ALA A 1 84 ? -13.457 -9.211 4.520 1.00 88.25 84 ALA A N 1
ATOM 597 C CA . ALA A 1 84 ? -14.412 -8.992 3.432 1.00 88.25 84 ALA A CA 1
ATOM 598 C C . ALA A 1 84 ? -14.062 -7.765 2.572 1.00 88.25 84 ALA A C 1
ATOM 600 O O . ALA A 1 84 ? -14.317 -7.758 1.370 1.00 88.25 84 ALA A O 1
ATOM 601 N N . GLY A 1 85 ? -13.463 -6.745 3.186 1.00 82.81 85 GLY A N 1
ATOM 602 C CA . GLY A 1 85 ? -12.977 -5.540 2.530 1.00 82.81 85 GLY A CA 1
ATOM 603 C C . GLY A 1 85 ? -11.601 -5.686 1.877 1.00 82.81 85 GLY A C 1
ATOM 604 O O . GLY A 1 85 ? -11.135 -4.732 1.266 1.00 82.81 85 GLY A O 1
ATOM 605 N N . GLY A 1 86 ? -10.948 -6.849 1.975 1.00 80.94 86 GLY A N 1
ATOM 606 C CA . GLY A 1 86 ? -9.650 -7.117 1.347 1.00 80.94 86 GLY A CA 1
ATOM 607 C C . GLY A 1 86 ? -8.428 -6.635 2.137 1.00 80.94 86 GLY A C 1
ATOM 608 O O . GLY A 1 86 ? -7.330 -6.617 1.590 1.00 80.94 86 GLY A O 1
ATOM 609 N N . ILE A 1 87 ? -8.590 -6.256 3.407 1.00 83.88 87 ILE A N 1
ATOM 610 C CA . ILE A 1 87 ? -7.485 -5.984 4.337 1.00 83.88 87 ILE A CA 1
ATOM 611 C C . ILE A 1 87 ? -7.244 -7.263 5.151 1.00 83.88 87 ILE A C 1
ATOM 613 O O . ILE A 1 87 ? -7.899 -7.506 6.161 1.00 83.88 87 ILE A O 1
ATOM 617 N N . THR A 1 88 ? -6.330 -8.121 4.693 1.00 81.50 88 THR A N 1
ATOM 618 C CA . THR A 1 88 ? -6.011 -9.412 5.347 1.00 81.50 88 THR A CA 1
ATOM 619 C C . THR A 1 88 ? -4.709 -9.387 6.143 1.00 81.50 88 THR A C 1
ATOM 621 O O . THR A 1 88 ? -4.353 -10.362 6.797 1.00 81.50 88 THR A O 1
ATOM 624 N N . ASN A 1 89 ? -3.973 -8.285 6.069 1.00 78.12 89 ASN A N 1
ATOM 625 C CA . ASN A 1 89 ? -2.697 -8.068 6.739 1.00 78.12 89 ASN A CA 1
ATOM 626 C C . ASN A 1 89 ? -2.851 -7.472 8.146 1.00 78.12 89 ASN A C 1
ATOM 628 O O . ASN A 1 89 ? -1.838 -7.296 8.815 1.00 78.12 89 ASN A O 1
ATOM 632 N N . VAL A 1 90 ? -4.066 -7.175 8.616 1.00 85.75 90 VAL A N 1
ATOM 633 C CA . VAL A 1 90 ? -4.326 -6.622 9.954 1.00 85.75 90 VAL A CA 1
ATOM 634 C C . VAL A 1 90 ? -5.435 -7.411 10.638 1.00 85.75 90 VAL A C 1
ATOM 636 O O . VAL A 1 90 ? -6.467 -7.701 10.039 1.00 85.75 90 VAL A O 1
ATOM 639 N N . THR A 1 91 ? -5.231 -7.736 11.914 1.00 87.62 91 THR A N 1
ATOM 640 C CA . THR A 1 91 ? -6.225 -8.408 12.758 1.00 87.62 91 THR A CA 1
ATOM 641 C C . THR A 1 91 ? -6.396 -7.665 14.077 1.00 87.62 91 THR A C 1
ATOM 643 O O . THR A 1 91 ? -5.422 -7.252 14.701 1.00 87.62 91 THR A O 1
ATOM 646 N N . ALA A 1 92 ? -7.633 -7.483 14.519 1.00 89.06 92 ALA A N 1
ATOM 647 C CA . ALA A 1 92 ? -7.957 -6.969 15.839 1.00 89.06 92 ALA A CA 1
ATOM 648 C C . ALA A 1 92 ? -7.883 -8.087 16.884 1.00 89.06 92 ALA A C 1
ATOM 650 O O . ALA A 1 92 ? -8.344 -9.209 16.651 1.00 89.06 92 ALA A O 1
ATOM 651 N N . SER A 1 93 ? -7.347 -7.769 18.058 1.00 89.19 93 SER A N 1
ATOM 652 C CA . SER A 1 93 ? -7.356 -8.637 19.232 1.00 89.19 93 SER A CA 1
ATOM 653 C C . SER A 1 93 ? -7.348 -7.828 20.528 1.00 89.19 93 SER A C 1
ATOM 655 O O . SER A 1 93 ? -7.195 -6.606 20.523 1.00 89.19 93 SER A O 1
ATOM 657 N N . LEU A 1 94 ? -7.526 -8.506 21.661 1.00 86.56 94 LEU A N 1
ATOM 658 C CA . LEU A 1 94 ? -7.260 -7.910 22.968 1.00 86.56 94 LEU A CA 1
ATOM 659 C C . LEU A 1 94 ? -5.753 -7.686 23.139 1.00 86.56 94 LEU A C 1
ATOM 661 O O . LEU A 1 94 ? -4.937 -8.550 22.803 1.00 86.56 94 LEU A O 1
ATOM 665 N N . GLY A 1 95 ? -5.377 -6.534 23.686 1.00 82.31 95 GLY A N 1
ATOM 666 C CA . GLY A 1 95 ? -4.005 -6.291 24.095 1.00 82.31 95 GLY A CA 1
ATOM 667 C C . GLY A 1 95 ? -3.596 -7.218 25.237 1.00 82.31 95 GLY A C 1
ATOM 668 O O . GLY A 1 95 ? -4.418 -7.697 26.019 1.00 82.31 95 GLY A O 1
ATOM 669 N N . LEU A 1 96 ? -2.292 -7.482 25.329 1.00 77.19 96 LEU A N 1
ATOM 670 C CA . LEU A 1 96 ? -1.721 -8.431 26.295 1.00 77.19 96 LEU A CA 1
ATOM 671 C C . LEU A 1 96 ? -1.938 -8.002 27.752 1.00 77.19 96 LEU A C 1
ATOM 673 O O . LEU A 1 96 ? -1.921 -8.831 28.654 1.00 77.19 96 LEU A O 1
ATOM 677 N N . GLU A 1 97 ? -2.144 -6.705 27.960 1.00 75.81 97 GLU A N 1
ATOM 678 C CA . GLU A 1 97 ? -2.405 -6.081 29.255 1.00 75.81 97 GLU A CA 1
ATOM 679 C C . GLU A 1 97 ? -3.868 -6.240 29.692 1.00 75.81 97 GLU A C 1
ATOM 681 O O . GLU A 1 97 ? -4.205 -5.900 30.823 1.00 75.81 97 GLU A O 1
ATOM 686 N N . GLY A 1 98 ? -4.741 -6.751 28.812 1.00 76.31 98 GLY A N 1
ATOM 687 C CA . GLY A 1 98 ? -6.153 -6.968 29.114 1.00 76.31 98 GLY A CA 1
ATOM 688 C C . GLY A 1 98 ? -6.887 -5.674 29.447 1.00 76.31 98 GLY A C 1
ATOM 689 O O . GLY A 1 98 ? -7.822 -5.691 30.231 1.00 76.31 98 GLY A O 1
ATOM 690 N N . ASN A 1 99 ? -6.454 -4.536 28.910 1.00 80.38 99 ASN A N 1
ATOM 691 C CA . ASN A 1 99 ? -7.046 -3.225 29.173 1.00 80.38 99 ASN A CA 1
ATOM 692 C C . ASN A 1 99 ? -7.380 -2.466 27.882 1.00 80.38 99 ASN A C 1
ATOM 694 O O . ASN A 1 99 ? -7.948 -1.389 27.961 1.00 80.38 99 ASN A O 1
ATOM 698 N N . ASN A 1 100 ? -7.036 -2.981 26.703 1.00 83.81 100 ASN A N 1
ATOM 699 C CA . ASN A 1 100 ? -7.197 -2.295 25.426 1.00 83.81 100 ASN A CA 1
ATOM 700 C C . ASN A 1 100 ? -7.412 -3.264 24.260 1.00 83.81 100 ASN A C 1
ATOM 702 O O . ASN A 1 100 ? -7.152 -4.465 24.348 1.00 83.81 100 ASN A O 1
ATOM 706 N N . LEU A 1 101 ? -7.878 -2.715 23.143 1.00 87.50 101 LEU A N 1
ATOM 707 C CA . LEU A 1 101 ? -7.849 -3.384 21.849 1.00 87.50 101 LEU A CA 1
ATOM 708 C C . LEU A 1 101 ? -6.503 -3.116 21.172 1.00 87.50 101 LEU A C 1
ATOM 710 O O . LEU A 1 101 ? -5.909 -2.052 21.343 1.00 87.50 101 LEU A O 1
ATOM 714 N N . ARG A 1 102 ? -6.019 -4.076 20.390 1.00 87.62 102 ARG A N 1
ATOM 715 C CA . ARG A 1 102 ? -4.802 -3.952 19.592 1.00 87.62 102 ARG A CA 1
ATOM 716 C C . ARG A 1 102 ? -5.071 -4.411 18.169 1.00 87.62 102 ARG A C 1
ATOM 718 O O . ARG A 1 102 ? -5.694 -5.449 17.968 1.00 87.62 102 ARG A O 1
ATOM 725 N N . LEU A 1 103 ? -4.545 -3.679 17.195 1.00 86.19 103 LEU A N 1
ATOM 726 C CA . LEU A 1 103 ? -4.440 -4.157 15.821 1.00 86.19 103 LEU A CA 1
ATOM 727 C C . LEU A 1 103 ? -3.046 -4.751 15.618 1.00 86.19 103 LEU A C 1
ATOM 729 O O . LEU A 1 103 ? -2.032 -4.090 15.845 1.00 86.19 103 LEU A O 1
ATOM 733 N N . VAL A 1 104 ? -3.002 -6.025 15.249 1.00 84.69 104 VAL A N 1
ATOM 734 C CA . VAL A 1 104 ? -1.784 -6.777 14.959 1.00 84.69 104 VAL A CA 1
ATOM 735 C C . VAL A 1 104 ? -1.639 -6.875 13.453 1.00 84.69 104 VAL A C 1
ATOM 737 O O . VAL A 1 104 ? -2.517 -7.421 12.780 1.00 84.69 104 VAL A O 1
ATOM 740 N N . ALA A 1 105 ? -0.533 -6.348 12.940 1.00 80.25 105 ALA A N 1
ATOM 741 C CA . ALA A 1 105 ? -0.212 -6.441 11.529 1.00 80.25 105 ALA A CA 1
ATOM 742 C C . ALA A 1 105 ? 0.601 -7.708 11.227 1.00 80.25 105 ALA A C 1
ATOM 744 O O . ALA A 1 105 ? 1.364 -8.192 12.061 1.00 80.25 105 ALA A O 1
ATOM 745 N N . THR A 1 106 ? 0.430 -8.245 10.024 1.00 73.94 106 THR A N 1
ATOM 746 C CA . THR A 1 106 ? 1.179 -9.394 9.508 1.00 73.94 106 THR A CA 1
ATOM 747 C C . THR A 1 106 ? 2.481 -8.911 8.874 1.00 73.94 106 THR A C 1
ATOM 749 O O . THR A 1 106 ? 2.486 -7.910 8.162 1.00 73.94 106 THR A O 1
ATOM 752 N N . GLU A 1 107 ? 3.579 -9.633 9.111 1.00 61.97 107 GLU A N 1
ATOM 753 C CA . GLU A 1 107 ? 4.945 -9.205 8.760 1.00 61.97 107 GLU A CA 1
ATOM 754 C C . GLU A 1 107 ? 5.285 -9.231 7.258 1.00 61.97 107 GLU A C 1
ATOM 756 O O . GLU A 1 107 ? 6.357 -8.771 6.890 1.00 61.97 107 GLU A O 1
ATOM 761 N N . ASN A 1 108 ? 4.373 -9.678 6.386 1.00 65.00 108 ASN A N 1
ATOM 762 C CA . ASN A 1 108 ? 4.572 -9.687 4.929 1.00 65.00 108 ASN A CA 1
ATOM 763 C C . ASN A 1 108 ? 3.406 -8.995 4.195 1.00 65.00 108 ASN A C 1
ATOM 765 O O . ASN A 1 108 ? 2.599 -9.681 3.558 1.00 65.00 108 ASN A O 1
ATOM 769 N N . PRO A 1 109 ? 3.238 -7.662 4.302 1.00 72.69 109 PRO A N 1
ATOM 770 C CA . PRO A 1 109 ? 2.248 -6.968 3.492 1.00 72.69 109 PRO A CA 1
ATOM 771 C C . PRO A 1 109 ? 2.663 -6.992 2.019 1.00 72.69 109 PRO A C 1
ATOM 773 O O . PRO A 1 109 ? 3.844 -6.938 1.690 1.00 72.69 109 PRO A O 1
ATOM 776 N N . THR A 1 110 ? 1.686 -7.031 1.121 1.00 83.56 110 THR A N 1
ATOM 777 C CA . THR A 1 110 ? 1.937 -6.815 -0.305 1.00 83.56 110 THR A CA 1
ATOM 778 C C . THR A 1 110 ? 2.055 -5.321 -0.611 1.00 83.56 110 THR A C 1
ATOM 780 O O . THR A 1 110 ? 1.353 -4.508 -0.006 1.00 83.56 110 THR A O 1
ATOM 783 N N . ILE A 1 111 ? 2.882 -4.959 -1.587 1.00 87.50 111 ILE A N 1
ATOM 784 C CA . ILE A 1 111 ? 2.979 -3.617 -2.152 1.00 87.50 111 ILE A CA 1
ATOM 785 C C . ILE A 1 111 ? 1.941 -3.399 -3.258 1.00 87.50 111 ILE A C 1
ATOM 787 O O . ILE A 1 111 ? 1.519 -4.318 -3.959 1.00 87.50 111 ILE A O 1
ATOM 791 N N . SER A 1 112 ? 1.565 -2.140 -3.444 1.00 88.56 112 SER A N 1
ATOM 792 C CA . SER A 1 112 ? 0.782 -1.647 -4.574 1.00 88.56 112 SER A CA 1
ATOM 793 C C . SER A 1 112 ? 1.437 -0.386 -5.140 1.00 88.56 112 SER A C 1
ATOM 795 O O . SER A 1 112 ? 2.368 0.162 -4.551 1.00 88.56 112 SER A O 1
ATOM 797 N N . ALA A 1 113 ? 0.918 0.134 -6.254 1.00 88.62 113 ALA A N 1
ATOM 798 C CA . ALA A 1 113 ? 1.381 1.407 -6.806 1.00 88.62 113 ALA A CA 1
ATOM 799 C C . ALA A 1 113 ? 1.263 2.575 -5.805 1.00 88.62 113 ALA A C 1
ATOM 801 O O . ALA A 1 113 ? 2.002 3.543 -5.915 1.00 88.62 113 ALA A O 1
ATOM 802 N N . ALA A 1 114 ? 0.371 2.482 -4.816 1.00 87.69 114 ALA A N 1
ATOM 803 C CA . ALA A 1 114 ? 0.199 3.507 -3.793 1.00 87.69 114 ALA A CA 1
ATOM 804 C C . ALA A 1 114 ? 1.141 3.350 -2.586 1.00 87.69 114 ALA A C 1
ATOM 806 O O . ALA A 1 114 ? 1.170 4.233 -1.731 1.00 87.69 114 ALA A O 1
ATOM 807 N N . THR A 1 115 ? 1.902 2.252 -2.496 1.00 88.19 115 THR A N 1
ATOM 808 C CA . THR A 1 115 ? 2.826 2.027 -1.380 1.00 88.19 115 THR A CA 1
ATOM 809 C C . THR A 1 115 ? 3.901 3.119 -1.358 1.00 88.19 115 THR A C 1
ATOM 811 O O . THR A 1 115 ? 4.590 3.295 -2.366 1.00 88.19 115 THR A O 1
ATOM 814 N N . PRO A 1 116 ? 4.069 3.858 -0.245 1.00 88.44 116 PRO A N 1
ATOM 815 C CA . PRO A 1 116 ? 5.116 4.868 -0.126 1.00 88.44 116 PRO A CA 1
ATOM 816 C C . PRO A 1 116 ? 6.521 4.257 -0.192 1.00 88.44 116 PRO A C 1
ATOM 818 O O . PRO A 1 116 ? 6.785 3.237 0.439 1.00 88.44 116 PRO A O 1
ATOM 821 N N . LEU A 1 117 ? 7.466 4.917 -0.864 1.00 88.50 117 LEU A N 1
ATOM 822 C CA . LEU A 1 117 ? 8.865 4.461 -0.889 1.00 88.50 117 LEU A CA 1
ATOM 823 C C . LEU A 1 117 ? 9.507 4.480 0.503 1.00 88.50 117 LEU A C 1
ATOM 825 O O . LEU A 1 117 ? 10.406 3.697 0.790 1.00 88.50 117 LEU A O 1
ATOM 829 N N . THR A 1 118 ? 9.024 5.347 1.392 1.00 87.31 118 THR A N 1
ATOM 830 C CA . THR A 1 118 ? 9.481 5.444 2.783 1.00 87.31 118 THR A CA 1
ATOM 831 C C . THR A 1 118 ? 9.020 4.281 3.657 1.00 87.31 118 THR A C 1
ATOM 833 O O . THR A 1 118 ? 9.630 4.046 4.695 1.00 87.31 118 THR A O 1
ATOM 836 N N . SER A 1 119 ? 7.972 3.541 3.267 1.00 85.69 119 SER A N 1
ATOM 837 C CA . SER A 1 119 ? 7.523 2.370 4.028 1.00 85.69 119 SER A CA 1
ATOM 838 C C . SER A 1 119 ? 8.276 1.093 3.654 1.00 85.69 119 SER A C 1
ATOM 840 O O . SER A 1 119 ? 8.163 0.108 4.375 1.00 85.69 119 SER A O 1
ATOM 842 N N . LEU A 1 120 ? 9.076 1.089 2.585 1.00 86.62 120 LEU A N 1
ATOM 843 C CA . LEU A 1 120 ? 9.846 -0.085 2.157 1.00 86.62 120 LEU A CA 1
ATOM 844 C C . LEU A 1 120 ? 10.985 -0.428 3.135 1.00 86.62 120 LEU A C 1
ATOM 846 O O . LEU A 1 120 ? 11.349 0.373 3.996 1.00 86.62 120 LEU A O 1
ATOM 850 N N . ASN A 1 121 ? 11.552 -1.629 3.016 1.00 86.94 121 ASN A N 1
ATOM 851 C CA . ASN A 1 121 ? 12.675 -2.138 3.812 1.00 86.94 121 ASN A CA 1
ATOM 852 C C . ASN A 1 121 ? 12.416 -2.075 5.324 1.00 86.94 121 ASN A C 1
ATOM 854 O O . ASN A 1 121 ? 13.187 -1.487 6.087 1.00 86.94 121 ASN A O 1
ATOM 858 N N . HIS A 1 122 ? 11.292 -2.644 5.755 1.00 82.19 122 HIS A N 1
ATOM 859 C CA . HIS A 1 122 ? 10.779 -2.608 7.127 1.00 82.19 122 HIS A CA 1
ATOM 860 C C . HIS A 1 122 ? 10.524 -1.183 7.653 1.00 82.19 122 HIS A C 1
ATOM 862 O O . HIS A 1 122 ? 10.665 -0.917 8.846 1.00 82.19 122 HIS A O 1
ATOM 868 N N . GLY A 1 123 ? 10.162 -0.251 6.765 1.00 79.94 123 GLY A N 1
ATOM 869 C CA . GLY A 1 123 ? 9.991 1.166 7.096 1.00 79.94 123 GLY A CA 1
ATOM 870 C C . GLY A 1 123 ? 11.292 1.973 7.151 1.00 79.94 123 GLY A C 1
ATOM 871 O O . GLY A 1 123 ? 11.264 3.121 7.591 1.00 79.94 123 GLY A O 1
ATOM 872 N N . SER A 1 124 ? 12.424 1.403 6.722 1.00 83.38 124 SER A N 1
ATOM 873 C CA . SER A 1 124 ? 13.686 2.149 6.572 1.00 83.38 124 SER A CA 1
ATOM 874 C C . SER A 1 124 ? 13.676 3.063 5.340 1.00 83.38 124 SER A C 1
ATOM 876 O O . SER A 1 124 ? 14.426 4.034 5.282 1.00 83.38 124 SER A O 1
ATOM 878 N N . GLY A 1 125 ? 12.817 2.759 4.369 1.00 86.56 125 GLY A N 1
ATOM 879 C CA . GLY A 1 125 ? 12.650 3.492 3.126 1.00 86.56 125 GLY A CA 1
ATOM 880 C C . GLY A 1 125 ? 13.682 3.165 2.045 1.00 86.56 125 GLY A C 1
ATOM 881 O O . GLY A 1 125 ? 14.537 2.285 2.184 1.00 86.56 125 GLY A O 1
ATOM 882 N N . VAL A 1 126 ? 13.576 3.883 0.929 1.00 88.00 126 VAL A N 1
ATOM 883 C CA . VAL A 1 126 ? 14.545 3.868 -0.176 1.00 88.00 126 VAL A CA 1
ATOM 884 C C . VAL A 1 126 ? 15.463 5.077 -0.044 1.00 88.00 126 VAL A C 1
ATOM 886 O O . VAL A 1 126 ? 15.020 6.156 0.350 1.00 88.00 126 VAL A O 1
ATOM 889 N N . ASP A 1 127 ? 16.740 4.899 -0.371 1.00 86.88 127 ASP A N 1
ATOM 890 C CA . ASP A 1 127 ? 17.679 6.012 -0.440 1.00 86.88 127 ASP A CA 1
ATOM 891 C C . ASP A 1 127 ? 17.313 6.944 -1.607 1.00 86.88 127 ASP A C 1
ATOM 893 O O . ASP A 1 127 ? 17.360 6.553 -2.770 1.00 86.88 127 ASP A O 1
ATOM 897 N N . MET A 1 128 ? 16.910 8.175 -1.285 1.00 84.94 128 MET A N 1
ATOM 898 C CA . MET A 1 128 ? 16.513 9.205 -2.252 1.00 84.94 128 MET A CA 1
ATOM 899 C C . MET A 1 128 ? 17.576 10.304 -2.401 1.00 84.94 128 MET A C 1
ATOM 901 O O . MET A 1 128 ? 17.325 11.325 -3.042 1.00 84.94 128 MET A O 1
ATOM 905 N N . GLN A 1 129 ? 18.770 10.121 -1.827 1.00 84.12 129 GLN A N 1
ATOM 906 C CA . GLN A 1 129 ? 19.898 11.039 -1.974 1.00 84.12 129 GLN A CA 1
ATOM 907 C C . GLN A 1 129 ? 21.170 10.268 -2.373 1.00 84.12 129 GLN A C 1
ATOM 909 O O . GLN A 1 129 ? 21.993 9.975 -1.510 1.00 84.12 129 GLN A O 1
ATOM 914 N N . PRO A 1 130 ? 21.393 10.003 -3.678 1.00 79.94 130 PRO A N 1
ATOM 915 C CA . PRO A 1 130 ? 20.859 10.745 -4.825 1.00 79.94 130 PRO A CA 1
ATOM 916 C C . PRO A 1 130 ? 19.557 10.198 -5.429 1.00 79.94 130 PRO A C 1
ATOM 918 O O . PRO A 1 130 ? 19.003 10.874 -6.290 1.00 79.94 130 PRO A O 1
ATOM 921 N N . GLY A 1 131 ? 19.087 9.010 -5.028 1.00 85.38 131 GLY A N 1
ATOM 922 C CA . GLY A 1 131 ? 17.887 8.387 -5.605 1.00 85.38 131 GLY A CA 1
ATOM 923 C C . GLY A 1 131 ? 18.072 7.938 -7.053 1.00 85.38 131 GLY A C 1
ATOM 924 O O . GLY A 1 131 ? 17.156 8.057 -7.865 1.00 85.38 131 GLY A O 1
ATOM 925 N N . LYS A 1 132 ? 19.279 7.480 -7.402 1.00 91.31 132 LYS A N 1
ATOM 926 C CA . LYS A 1 132 ? 19.657 7.125 -8.773 1.00 91.31 132 LYS A CA 1
ATOM 927 C C . LYS A 1 132 ? 20.277 5.747 -8.828 1.00 91.31 132 LYS A C 1
ATOM 929 O O . LYS A 1 132 ? 20.970 5.331 -7.908 1.00 91.31 132 LYS A O 1
ATOM 934 N N . PHE A 1 133 ? 20.066 5.078 -9.949 1.00 92.31 133 PHE A N 1
ATOM 935 C CA . PHE A 1 133 ? 20.745 3.834 -10.282 1.00 92.31 133 PHE A CA 1
ATOM 936 C C . PHE A 1 133 ? 20.930 3.732 -11.798 1.00 92.31 133 PHE A C 1
ATOM 938 O O . PHE A 1 133 ? 20.362 4.517 -12.560 1.00 92.31 133 PHE A O 1
ATOM 945 N N . ALA A 1 134 ? 21.761 2.804 -12.258 1.00 91.81 134 ALA A N 1
ATOM 946 C CA . ALA A 1 134 ? 22.056 2.616 -13.669 1.00 91.81 134 ALA A CA 1
ATOM 947 C C . ALA A 1 134 ? 21.549 1.266 -14.178 1.00 91.81 134 ALA A C 1
ATOM 949 O O . ALA A 1 134 ? 21.601 0.246 -13.493 1.00 91.81 134 ALA A O 1
ATOM 950 N N . ILE A 1 135 ? 21.088 1.269 -15.425 1.00 91.38 135 ILE A N 1
ATOM 951 C CA . ILE A 1 135 ? 20.771 0.076 -16.202 1.00 91.38 135 ILE A CA 1
ATOM 952 C C . ILE A 1 135 ? 21.694 0.089 -17.413 1.00 91.38 135 ILE A C 1
ATOM 954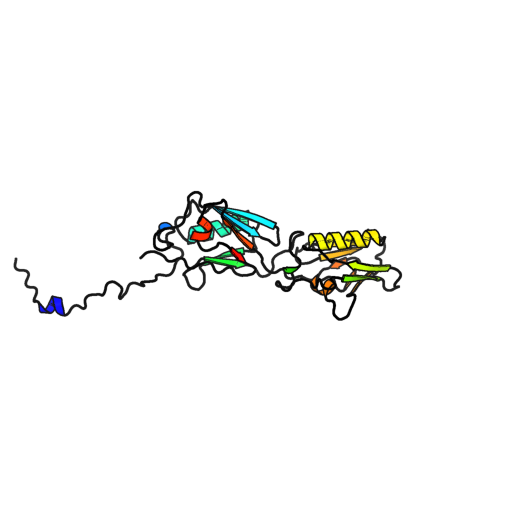 O O . ILE A 1 135 ? 21.593 0.968 -18.276 1.00 91.38 135 ILE A O 1
ATOM 958 N N . ARG A 1 136 ? 22.609 -0.878 -17.485 1.00 90.50 136 ARG A N 1
ATOM 959 C CA . ARG A 1 136 ? 23.569 -0.974 -18.589 1.00 90.50 136 ARG A CA 1
ATOM 960 C C . ARG A 1 136 ? 23.714 -2.392 -19.114 1.00 90.50 136 ARG A C 1
ATOM 962 O O . ARG A 1 136 ? 23.376 -3.358 -18.443 1.00 90.50 136 ARG A O 1
ATOM 969 N N . ASN A 1 137 ? 24.218 -2.520 -20.336 1.00 88.06 137 ASN A N 1
ATOM 970 C CA . ASN A 1 137 ? 24.596 -3.813 -20.902 1.00 88.06 137 ASN A CA 1
ATOM 971 C C . ASN A 1 137 ? 26.099 -4.077 -20.751 1.00 88.06 137 ASN A C 1
ATOM 973 O O . ASN A 1 137 ? 26.887 -3.203 -20.378 1.00 88.06 137 ASN A O 1
ATOM 977 N N . GLN A 1 138 ? 26.528 -5.311 -21.024 1.00 81.56 138 GLN A N 1
ATOM 978 C CA . GLN A 1 138 ? 27.925 -5.706 -20.805 1.00 81.56 138 GLN A CA 1
ATOM 979 C C . GLN A 1 138 ? 28.893 -5.021 -21.783 1.00 81.56 138 GLN A C 1
ATOM 981 O O . GLN A 1 138 ? 30.060 -4.815 -21.456 1.00 81.56 138 GLN A O 1
ATOM 986 N N . SER A 1 139 ? 28.407 -4.633 -22.964 1.00 78.31 139 SER A N 1
ATOM 987 C CA . SER A 1 139 ? 29.187 -3.925 -23.984 1.00 78.31 139 SER A CA 1
ATOM 988 C C . SER A 1 139 ? 29.287 -2.411 -23.753 1.00 78.31 139 SER A C 1
ATOM 990 O O . SER A 1 139 ? 30.070 -1.754 -24.437 1.00 78.31 139 SER A O 1
ATOM 992 N N . GLY A 1 140 ? 28.504 -1.849 -22.824 1.00 76.62 140 GLY A N 1
ATOM 993 C CA . GLY A 1 140 ? 28.408 -0.410 -22.570 1.00 76.62 140 GLY A CA 1
ATOM 994 C C . GLY A 1 140 ? 27.691 0.392 -23.664 1.00 76.62 140 GLY A C 1
ATOM 995 O O . GLY A 1 140 ? 27.677 1.619 -23.597 1.00 76.62 140 GLY A O 1
ATOM 996 N N . SER A 1 141 ? 27.102 -0.260 -24.675 1.00 80.06 141 SER A N 1
ATOM 997 C CA . SER A 1 141 ? 26.358 0.432 -25.741 1.00 80.06 141 SER A CA 1
ATOM 998 C C . SER A 1 141 ? 25.019 0.990 -25.263 1.00 80.06 141 SER A C 1
ATOM 1000 O O . SER A 1 141 ? 24.497 1.928 -25.859 1.00 80.06 141 SER A O 1
ATOM 1002 N N . THR A 1 142 ? 24.472 0.413 -24.195 1.00 84.75 142 THR A N 1
ATOM 1003 C CA . THR A 1 142 ? 23.287 0.904 -23.498 1.00 84.75 142 THR A CA 1
ATOM 1004 C C . THR A 1 142 ? 23.711 1.228 -22.078 1.00 84.75 142 THR A C 1
ATOM 1006 O O . THR A 1 142 ? 24.193 0.347 -21.370 1.00 84.75 142 THR A O 1
ATOM 1009 N N . ASN A 1 143 ? 23.561 2.490 -21.685 1.00 88.88 143 ASN A N 1
ATOM 1010 C CA . ASN A 1 143 ? 23.805 2.958 -20.328 1.00 88.88 143 ASN A CA 1
ATOM 1011 C C . ASN A 1 143 ? 22.777 4.041 -19.999 1.00 88.88 143 ASN A C 1
ATOM 1013 O O . ASN A 1 143 ? 22.840 5.143 -20.545 1.00 88.88 143 ASN A O 1
ATOM 1017 N N . VAL A 1 144 ? 21.811 3.697 -19.155 1.00 91.31 144 VAL A N 1
ATOM 1018 C CA . VAL A 1 144 ? 20.704 4.569 -18.773 1.00 91.31 144 VAL A CA 1
ATOM 1019 C C . VAL A 1 144 ? 20.788 4.802 -17.278 1.00 91.31 144 VAL A C 1
ATOM 1021 O O . VAL A 1 144 ? 20.700 3.859 -16.498 1.00 91.31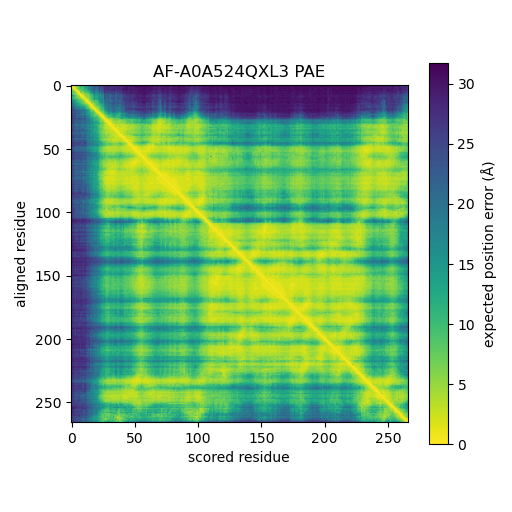 144 VAL A O 1
ATOM 1024 N N . THR A 1 145 ? 20.956 6.056 -16.874 1.00 92.38 145 THR A N 1
ATOM 1025 C CA . THR A 1 145 ? 20.804 6.444 -15.472 1.00 92.38 145 THR A CA 1
ATOM 1026 C C . THR A 1 145 ? 19.335 6.730 -15.217 1.00 92.38 145 THR A C 1
ATOM 1028 O O . THR A 1 145 ? 18.767 7.611 -15.856 1.00 92.38 145 THR A O 1
ATOM 1031 N N . ILE A 1 146 ? 18.745 5.978 -14.297 1.00 92.94 146 ILE A N 1
ATOM 1032 C CA . ILE A 1 146 ? 17.396 6.194 -13.802 1.00 92.94 146 ILE A CA 1
ATOM 1033 C C . ILE A 1 146 ? 17.477 7.132 -12.603 1.00 92.94 146 ILE A C 1
ATOM 1035 O O . ILE A 1 146 ? 18.199 6.863 -11.644 1.00 92.94 146 ILE A O 1
ATOM 1039 N N . ASP A 1 147 ? 16.742 8.232 -12.679 1.00 92.81 147 ASP A N 1
ATOM 1040 C CA . ASP A 1 147 ? 16.590 9.215 -11.615 1.00 92.81 147 ASP A CA 1
ATOM 1041 C C . ASP A 1 147 ? 15.184 9.121 -11.016 1.00 92.81 147 ASP A C 1
ATOM 1043 O O . ASP A 1 147 ? 14.204 9.326 -11.731 1.00 92.81 147 ASP A O 1
ATOM 1047 N N . LEU A 1 148 ? 15.092 8.794 -9.727 1.00 91.75 148 LEU A N 1
ATOM 1048 C CA . LEU A 1 148 ? 13.839 8.710 -8.968 1.00 91.75 148 LEU A CA 1
ATOM 1049 C C . LEU A 1 148 ? 13.636 9.935 -8.063 1.00 91.75 148 LEU A C 1
ATOM 1051 O O . LEU A 1 148 ? 12.816 9.922 -7.144 1.00 91.75 148 LEU A O 1
ATOM 1055 N N . THR A 1 149 ? 14.414 11.005 -8.267 1.00 89.38 149 THR A N 1
ATOM 1056 C CA . THR A 1 149 ? 14.317 12.214 -7.445 1.00 89.38 149 THR A CA 1
ATOM 1057 C C . THR A 1 149 ? 12.904 12.794 -7.512 1.00 89.38 149 THR A C 1
ATOM 1059 O O . THR A 1 149 ? 12.475 13.308 -8.545 1.00 89.38 149 THR A O 1
ATOM 1062 N N . GLY A 1 150 ? 12.213 12.795 -6.371 1.00 85.69 150 GLY A N 1
ATOM 1063 C CA . GLY A 1 150 ? 10.860 13.338 -6.238 1.00 85.69 150 GLY A CA 1
ATOM 1064 C C . GLY A 1 150 ? 9.745 12.295 -6.321 1.00 85.69 150 GLY A C 1
ATOM 1065 O O . GLY A 1 150 ? 8.592 12.659 -6.088 1.00 85.69 150 GLY A O 1
ATOM 1066 N N . ASP A 1 151 ? 10.073 11.028 -6.579 1.00 92.06 151 ASP A N 1
ATOM 1067 C CA . ASP A 1 151 ? 9.111 9.934 -6.495 1.00 92.06 151 ASP A CA 1
ATOM 1068 C C . ASP A 1 151 ? 8.712 9.701 -5.031 1.00 92.06 151 ASP A C 1
ATOM 1070 O O . ASP A 1 151 ? 9.544 9.713 -4.120 1.00 92.06 151 ASP A O 1
ATOM 1074 N N . VAL A 1 152 ? 7.414 9.509 -4.788 1.00 90.62 152 VAL A N 1
ATOM 1075 C CA . VAL A 1 152 ? 6.868 9.325 -3.432 1.00 90.62 152 VAL A CA 1
ATOM 1076 C C . VAL A 1 152 ? 6.415 7.885 -3.219 1.00 90.62 152 VAL A C 1
ATOM 1078 O O . VAL A 1 152 ? 6.530 7.352 -2.112 1.00 90.62 152 VAL A O 1
ATOM 1081 N N . THR A 1 153 ? 5.913 7.242 -4.271 1.00 92.31 153 THR A N 1
ATOM 1082 C CA . THR A 1 153 ? 5.316 5.905 -4.220 1.00 92.31 153 THR A CA 1
ATOM 1083 C C . THR A 1 153 ? 6.008 4.913 -5.156 1.00 92.31 153 THR A C 1
ATOM 1085 O O . THR A 1 153 ? 6.713 5.294 -6.089 1.00 92.31 153 THR A O 1
ATOM 1088 N N . VAL A 1 154 ? 5.773 3.616 -4.935 1.00 91.88 154 VAL A N 1
ATOM 1089 C CA . VAL A 1 154 ? 6.206 2.535 -5.838 1.00 91.88 154 VAL A CA 1
ATOM 1090 C C . VAL A 1 154 ? 5.667 2.748 -7.256 1.00 91.88 154 VAL A C 1
ATOM 1092 O O . VAL A 1 154 ? 6.365 2.472 -8.229 1.00 91.88 154 VAL A O 1
ATOM 1095 N N . GLY A 1 155 ? 4.440 3.257 -7.393 1.00 92.38 155 GLY A N 1
ATOM 1096 C CA . GLY A 1 155 ? 3.841 3.580 -8.685 1.00 92.38 155 GLY A CA 1
ATOM 1097 C C . GLY A 1 155 ? 4.587 4.691 -9.417 1.00 92.38 155 GLY A C 1
ATOM 1098 O O . GLY A 1 155 ? 4.842 4.549 -10.613 1.00 92.38 155 GLY A O 1
ATOM 1099 N N . ASP A 1 156 ? 4.982 5.745 -8.697 1.00 93.88 156 ASP A N 1
ATOM 1100 C CA . ASP A 1 156 ? 5.799 6.830 -9.253 1.00 93.88 156 ASP A CA 1
ATOM 1101 C C . ASP A 1 156 ? 7.157 6.290 -9.712 1.00 93.88 156 ASP A C 1
ATOM 1103 O O . ASP A 1 156 ? 7.525 6.486 -10.866 1.00 93.88 156 ASP A O 1
ATOM 1107 N N . ALA A 1 157 ? 7.832 5.496 -8.873 1.00 92.94 157 ALA A N 1
ATOM 1108 C CA . ALA A 1 157 ? 9.116 4.886 -9.217 1.00 92.94 157 ALA A CA 1
ATOM 1109 C C . ALA A 1 157 ? 9.032 4.005 -10.474 1.00 92.94 157 ALA A C 1
ATOM 1111 O O . ALA A 1 157 ? 9.852 4.122 -11.384 1.00 92.94 157 ALA A O 1
ATOM 1112 N N . ILE A 1 158 ? 8.007 3.152 -10.576 1.00 94.56 158 ILE A N 1
ATOM 1113 C CA . ILE A 1 158 ? 7.775 2.319 -11.764 1.00 94.56 158 ILE A CA 1
ATOM 1114 C C . ILE A 1 158 ? 7.513 3.186 -13.003 1.00 94.56 158 ILE A C 1
ATOM 1116 O O . ILE A 1 158 ? 8.044 2.905 -14.082 1.00 94.56 158 ILE A O 1
ATOM 1120 N N . ALA A 1 159 ? 6.709 4.244 -12.873 1.00 95.12 159 ALA A N 1
ATOM 1121 C CA . ALA A 1 159 ? 6.427 5.160 -13.973 1.00 95.12 159 ALA A CA 1
ATOM 1122 C C . ALA A 1 159 ? 7.689 5.911 -14.428 1.00 95.12 159 ALA A C 1
ATOM 1124 O O . ALA A 1 159 ? 7.940 6.009 -15.634 1.00 95.12 159 ALA A O 1
ATOM 1125 N N . SER A 1 160 ? 8.507 6.378 -13.484 1.00 93.94 160 SER A N 1
ATOM 1126 C CA . SER A 1 160 ? 9.790 7.041 -13.719 1.00 93.94 160 SER A CA 1
ATOM 1127 C C . SER A 1 160 ? 10.785 6.112 -14.414 1.00 93.94 160 SER A C 1
ATOM 1129 O O . SER A 1 160 ? 11.382 6.514 -15.417 1.00 93.94 160 SER A O 1
ATOM 1131 N N . ILE A 1 161 ? 10.901 4.853 -13.972 1.00 93.62 161 ILE A N 1
ATOM 1132 C CA . ILE A 1 161 ? 11.728 3.824 -14.624 1.00 93.62 161 ILE A CA 1
ATOM 1133 C C . ILE A 1 161 ? 11.274 3.617 -16.073 1.00 93.62 161 ILE A C 1
ATOM 1135 O O . ILE A 1 161 ? 12.063 3.784 -17.003 1.00 93.62 161 ILE A O 1
ATOM 1139 N N . ASN A 1 162 ? 9.992 3.308 -16.285 1.00 94.81 162 ASN A N 1
ATOM 1140 C CA . ASN A 1 162 ? 9.451 3.006 -17.613 1.00 94.81 162 ASN A CA 1
ATOM 1141 C C . ASN A 1 162 ? 9.577 4.190 -18.582 1.00 94.81 162 ASN A C 1
ATOM 1143 O O . ASN A 1 162 ? 9.919 4.010 -19.752 1.00 94.81 162 ASN A O 1
ATOM 1147 N N . THR A 1 163 ? 9.354 5.412 -18.095 1.00 93.81 163 THR A N 1
ATOM 1148 C CA . THR A 1 163 ? 9.481 6.636 -18.897 1.00 93.81 163 THR A CA 1
ATOM 1149 C C . THR A 1 163 ? 10.926 6.871 -19.330 1.00 93.81 163 THR A C 1
ATOM 1151 O O . THR A 1 163 ? 11.179 7.176 -20.498 1.00 93.81 163 THR A O 1
ATOM 1154 N N . GLN A 1 164 ? 11.888 6.698 -18.421 1.00 93.38 164 GLN A N 1
ATOM 1155 C CA . GLN A 1 164 ? 13.308 6.903 -18.714 1.00 93.38 164 GLN A CA 1
ATOM 1156 C C . GLN A 1 164 ? 13.876 5.807 -19.625 1.00 93.38 164 GLN A C 1
ATOM 1158 O O . GLN A 1 164 ? 14.629 6.114 -20.551 1.00 93.38 164 GLN A O 1
ATOM 1163 N N . LEU A 1 165 ? 13.451 4.552 -19.449 1.00 91.12 165 LEU A N 1
ATOM 1164 C CA . LEU A 1 165 ? 13.786 3.444 -20.352 1.00 91.12 165 LEU A CA 1
ATOM 1165 C C . LEU A 1 165 ? 13.257 3.685 -21.773 1.00 91.12 165 LEU A C 1
ATOM 1167 O O . LEU A 1 165 ? 13.993 3.534 -22.753 1.00 91.12 165 LEU A O 1
ATOM 1171 N N . ALA A 1 166 ? 12.004 4.129 -21.903 1.00 90.56 166 ALA A N 1
ATOM 1172 C CA . ALA A 1 166 ? 11.427 4.472 -23.198 1.00 90.56 166 ALA A CA 1
ATOM 1173 C C . ALA A 1 166 ? 12.157 5.654 -23.861 1.00 90.56 166 ALA A C 1
ATOM 1175 O O . ALA A 1 166 ? 12.465 5.593 -25.053 1.00 90.56 166 ALA A O 1
ATOM 1176 N N . ALA A 1 167 ? 12.496 6.698 -23.094 1.00 89.50 167 ALA A N 1
ATOM 1177 C CA . ALA A 1 167 ? 13.258 7.850 -23.581 1.00 89.50 167 ALA A CA 1
ATOM 1178 C C . ALA A 1 167 ? 14.681 7.476 -24.033 1.00 89.50 167 ALA A C 1
ATOM 1180 O O . ALA A 1 167 ? 15.204 8.066 -24.979 1.00 89.50 167 ALA A O 1
ATOM 1181 N N . ALA A 1 168 ? 15.283 6.462 -23.409 1.00 86.88 168 ALA A N 1
ATOM 1182 C CA . ALA A 1 168 ? 16.568 5.898 -23.807 1.00 86.88 168 ALA A CA 1
ATOM 1183 C C . ALA A 1 168 ? 16.488 4.948 -25.021 1.00 86.88 168 ALA A C 1
ATOM 1185 O O . ALA A 1 168 ? 17.504 4.392 -25.438 1.00 86.88 168 ALA A O 1
ATOM 1186 N N . GLY A 1 169 ? 15.298 4.754 -25.602 1.00 84.75 169 GLY A N 1
ATOM 1187 C CA . GLY A 1 169 ? 15.090 3.910 -26.779 1.00 84.75 169 GLY A CA 1
ATOM 1188 C C . GLY A 1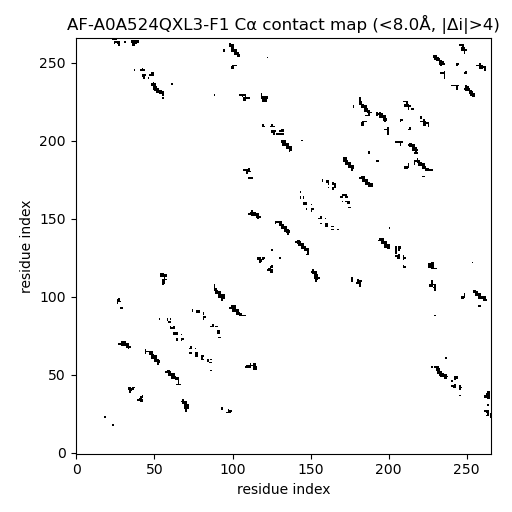 169 ? 14.962 2.414 -26.479 1.00 84.75 169 GLY A C 1
ATOM 1189 O O . GLY A 1 169 ? 14.989 1.613 -27.410 1.00 84.75 169 GLY A O 1
ATOM 1190 N N . ILE A 1 170 ? 14.791 2.029 -25.209 1.00 86.56 170 ILE A N 1
ATOM 1191 C CA . ILE A 1 170 ? 14.612 0.638 -24.758 1.00 86.56 170 ILE A CA 1
ATOM 1192 C C . ILE A 1 170 ? 13.222 0.415 -24.147 1.00 86.56 170 ILE A C 1
ATOM 1194 O O . ILE A 1 170 ? 13.073 -0.190 -23.092 1.00 86.56 170 ILE A O 1
ATOM 1198 N N . ALA A 1 171 ? 12.179 0.865 -24.850 1.00 86.38 171 ALA A N 1
ATOM 1199 C CA . ALA A 1 171 ? 10.779 0.762 -24.413 1.00 86.38 171 ALA A CA 1
ATOM 1200 C C . ALA A 1 171 ? 10.255 -0.681 -24.236 1.00 86.38 171 ALA A C 1
ATOM 1202 O O . ALA A 1 171 ? 9.203 -0.880 -23.638 1.00 86.38 171 ALA A O 1
ATOM 1203 N N . ASN A 1 172 ? 10.973 -1.681 -24.755 1.00 88.12 172 ASN A N 1
ATOM 1204 C CA . ASN A 1 172 ? 10.643 -3.099 -24.575 1.00 88.12 172 ASN A CA 1
ATOM 1205 C C . ASN A 1 172 ? 11.064 -3.637 -23.196 1.00 88.12 172 ASN A C 1
ATOM 1207 O O . ASN A 1 172 ? 10.735 -4.777 -22.869 1.00 88.12 172 ASN A O 1
ATOM 1211 N N . VAL A 1 173 ? 11.794 -2.843 -22.406 1.00 90.38 173 VAL A N 1
ATOM 1212 C CA . VAL A 1 173 ? 12.141 -3.154 -21.020 1.00 90.38 173 VAL A CA 1
ATOM 1213 C C . VAL A 1 173 ? 11.168 -2.416 -20.110 1.00 90.38 173 VAL A C 1
ATOM 1215 O O . VAL A 1 173 ? 11.095 -1.189 -20.154 1.00 90.38 173 VAL A O 1
ATOM 1218 N N . THR A 1 174 ? 10.419 -3.153 -19.296 1.00 92.94 174 THR A N 1
ATOM 1219 C CA . THR A 1 174 ? 9.379 -2.588 -18.430 1.00 92.94 174 THR A CA 1
ATOM 1220 C C . THR A 1 174 ? 9.523 -3.063 -16.993 1.00 92.94 174 THR A C 1
ATOM 1222 O O . THR A 1 174 ? 9.696 -4.258 -16.755 1.00 92.94 174 THR A O 1
ATOM 1225 N N . ALA A 1 175 ? 9.390 -2.141 -16.045 1.00 94.19 175 ALA A N 1
ATOM 1226 C CA . ALA A 1 175 ? 9.232 -2.414 -14.626 1.00 94.19 175 ALA A CA 1
ATOM 1227 C C . ALA A 1 175 ? 7.751 -2.603 -14.267 1.00 94.19 175 ALA A C 1
ATOM 1229 O O . ALA A 1 175 ? 6.894 -1.828 -14.707 1.00 94.19 175 ALA A O 1
ATOM 1230 N N . THR A 1 176 ? 7.453 -3.607 -13.448 1.00 94.38 176 THR A N 1
ATOM 1231 C CA . THR A 1 176 ? 6.112 -3.909 -12.926 1.00 94.38 176 THR A CA 1
ATOM 1232 C C . THR A 1 176 ? 6.208 -4.474 -11.515 1.00 94.38 176 THR A C 1
ATOM 1234 O O . THR A 1 176 ? 7.205 -5.094 -11.171 1.00 94.38 176 THR A O 1
ATOM 1237 N N . ILE A 1 177 ? 5.163 -4.326 -10.698 1.00 92.81 177 ILE A N 1
ATOM 1238 C CA . ILE A 1 177 ? 5.081 -5.068 -9.430 1.00 92.81 177 ILE A CA 1
ATOM 1239 C C . ILE A 1 177 ? 5.036 -6.566 -9.752 1.00 92.81 177 ILE A C 1
ATOM 1241 O O . ILE A 1 177 ? 4.317 -6.978 -10.666 1.00 92.81 177 ILE A O 1
ATOM 1245 N N . ASN A 1 178 ? 5.815 -7.363 -9.023 1.00 90.31 178 ASN A N 1
ATOM 1246 C CA . ASN A 1 178 ? 5.884 -8.802 -9.230 1.00 90.31 178 ASN A CA 1
ATOM 1247 C C . ASN A 1 178 ? 4.526 -9.473 -8.951 1.00 90.31 178 ASN A C 1
ATOM 1249 O O . ASN A 1 178 ? 3.667 -8.943 -8.243 1.00 90.31 178 ASN A O 1
ATOM 1253 N N . ALA A 1 179 ? 4.319 -10.678 -9.481 1.00 85.62 179 ALA A N 1
ATOM 1254 C CA . ALA A 1 179 ? 3.048 -11.391 -9.302 1.00 85.62 179 ALA A CA 1
ATOM 1255 C C . ALA A 1 179 ? 2.721 -11.698 -7.824 1.00 85.62 179 ALA A C 1
ATOM 1257 O O . ALA A 1 179 ? 1.557 -11.888 -7.478 1.00 85.62 179 ALA A O 1
ATOM 1258 N N . GLY A 1 180 ? 3.745 -11.753 -6.964 1.00 82.31 180 GLY A N 1
ATOM 1259 C CA . GLY A 1 180 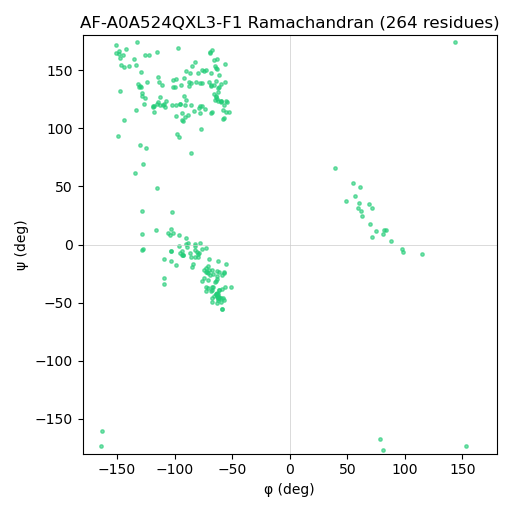? 3.600 -11.951 -5.522 1.00 82.31 180 GLY A CA 1
ATOM 1260 C C . GLY A 1 180 ? 3.220 -10.689 -4.743 1.00 82.31 180 GLY A C 1
ATOM 1261 O O . GLY A 1 180 ? 2.884 -10.798 -3.569 1.00 82.31 180 GLY A O 1
ATOM 1262 N N . GLY A 1 181 ? 3.274 -9.507 -5.362 1.00 86.56 181 GLY A N 1
ATOM 1263 C CA . GLY A 1 181 ? 3.097 -8.230 -4.679 1.00 86.56 181 GLY A CA 1
ATOM 1264 C C . GLY A 1 181 ? 4.163 -7.949 -3.618 1.00 86.56 181 GLY A C 1
ATOM 1265 O O . GLY A 1 181 ? 3.880 -7.221 -2.684 1.00 86.56 181 GLY A O 1
ATOM 1266 N N . THR A 1 182 ? 5.357 -8.529 -3.694 1.00 87.69 182 THR A N 1
ATOM 1267 C CA . THR A 1 182 ? 6.429 -8.350 -2.694 1.00 87.69 182 THR A CA 1
ATOM 1268 C C . THR A 1 182 ? 7.599 -7.517 -3.201 1.00 87.69 182 THR A C 1
ATOM 1270 O O . THR A 1 182 ? 8.431 -7.098 -2.409 1.00 87.69 182 THR A O 1
ATOM 1273 N N . GLY A 1 183 ? 7.683 -7.261 -4.507 1.00 90.25 183 GLY A N 1
ATOM 1274 C CA . GLY A 1 183 ? 8.826 -6.593 -5.126 1.00 90.25 183 GLY A CA 1
ATOM 1275 C C . GLY A 1 183 ? 8.513 -6.069 -6.523 1.00 90.25 183 GLY A C 1
ATOM 1276 O O . GLY A 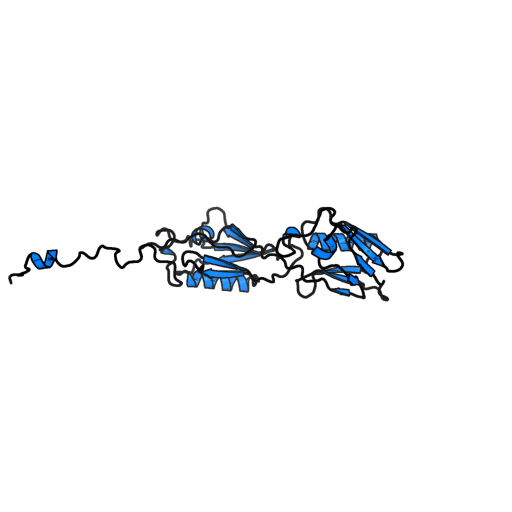1 183 ? 7.364 -6.106 -6.972 1.00 90.25 183 GLY A O 1
ATOM 1277 N N . ILE A 1 184 ? 9.539 -5.568 -7.209 1.00 93.06 184 ILE A N 1
ATOM 1278 C CA . ILE A 1 184 ? 9.432 -4.984 -8.552 1.00 93.06 184 ILE A CA 1
ATOM 1279 C C . ILE A 1 184 ? 10.227 -5.845 -9.533 1.00 93.06 184 ILE A C 1
ATOM 1281 O O . ILE A 1 184 ? 11.433 -5.991 -9.389 1.00 93.06 184 ILE A O 1
ATOM 1285 N N . ASP A 1 185 ? 9.569 -6.375 -10.557 1.00 94.06 185 ASP A N 1
ATOM 1286 C CA . ASP A 1 185 ? 10.225 -7.099 -11.642 1.00 94.06 185 ASP A CA 1
ATOM 1287 C C . ASP A 1 185 ? 10.569 -6.146 -12.784 1.00 94.06 185 ASP A C 1
ATOM 1289 O O . ASP A 1 185 ? 9.784 -5.259 -13.126 1.00 94.06 185 ASP A O 1
ATOM 1293 N N . ILE A 1 186 ? 11.717 -6.366 -13.424 1.00 93.00 186 ILE A N 1
ATOM 1294 C CA . ILE A 1 186 ? 12.069 -5.721 -14.693 1.00 93.00 186 ILE A CA 1
ATOM 1295 C C . ILE A 1 186 ? 12.101 -6.794 -15.772 1.00 93.00 186 ILE A C 1
ATOM 1297 O O . ILE A 1 186 ? 12.882 -7.738 -15.698 1.00 93.00 186 ILE A O 1
ATOM 1301 N N . THR A 1 187 ? 11.263 -6.639 -16.791 1.00 92.81 187 THR A N 1
ATOM 1302 C CA . THR A 1 187 ? 11.135 -7.589 -17.899 1.00 92.81 187 THR A CA 1
ATOM 1303 C C . THR A 1 187 ? 11.628 -6.969 -19.192 1.00 92.81 187 THR A C 1
ATOM 1305 O O . THR A 1 187 ? 11.149 -5.911 -19.588 1.00 92.81 187 THR A O 1
ATOM 1308 N N . ASP A 1 188 ? 12.539 -7.654 -19.874 1.00 91.44 188 ASP A N 1
ATOM 1309 C CA . ASP A 1 188 ? 12.941 -7.383 -21.247 1.00 91.44 188 ASP A CA 1
ATOM 1310 C C . ASP A 1 188 ? 12.111 -8.245 -22.215 1.00 91.44 188 ASP A C 1
ATOM 1312 O O . ASP A 1 188 ? 12.215 -9.472 -22.243 1.00 91.44 188 ASP A O 1
ATOM 1316 N N . THR A 1 189 ? 11.271 -7.592 -23.021 1.00 89.94 189 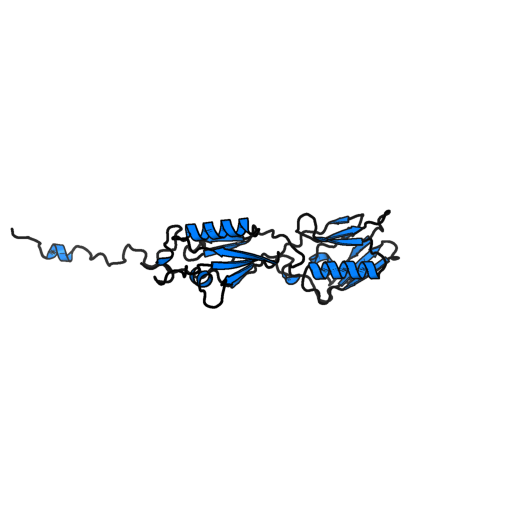THR A N 1
ATOM 1317 C CA . THR A 1 189 ? 10.402 -8.235 -24.023 1.00 89.94 189 THR A CA 1
ATOM 1318 C C . THR A 1 189 ? 10.991 -8.245 -25.438 1.00 89.94 189 THR A C 1
ATOM 1320 O O . THR A 1 189 ? 10.304 -8.612 -26.396 1.00 89.94 189 THR A O 1
ATOM 1323 N N . ASN A 1 190 ? 12.259 -7.854 -25.614 1.00 85.25 190 ASN A N 1
ATOM 1324 C CA . ASN A 1 190 ? 12.931 -7.967 -26.905 1.00 85.25 190 ASN A CA 1
ATOM 1325 C C . ASN A 1 190 ? 13.017 -9.436 -27.360 1.00 85.25 190 ASN A C 1
ATOM 1327 O O . ASN A 1 190 ? 13.220 -10.349 -26.564 1.00 85.25 190 ASN A O 1
ATOM 1331 N N . ALA A 1 191 ? 12.928 -9.670 -28.676 1.00 79.88 191 ALA A N 1
ATOM 1332 C CA . ALA A 1 191 ? 13.035 -11.017 -29.254 1.00 79.88 191 ALA A CA 1
ATOM 1333 C C . ALA A 1 191 ? 14.374 -11.711 -28.929 1.00 79.88 191 ALA A C 1
ATOM 1335 O O . ALA A 1 191 ? 14.450 -12.938 -28.900 1.00 79.88 191 ALA A O 1
ATOM 1336 N N . VAL A 1 192 ? 15.420 -10.916 -28.694 1.00 82.12 192 VAL A N 1
ATOM 1337 C CA . VAL A 1 192 ? 16.685 -11.340 -28.097 1.00 82.12 192 VAL A CA 1
ATOM 1338 C C . VAL A 1 192 ? 16.933 -10.411 -26.907 1.00 82.12 192 VAL A C 1
ATOM 1340 O O . VAL A 1 192 ? 17.008 -9.200 -27.138 1.00 82.12 192 VAL A O 1
ATOM 1343 N N . PRO A 1 193 ? 17.050 -10.934 -25.673 1.00 82.25 193 PRO A N 1
ATOM 1344 C CA . PRO A 1 193 ? 17.337 -10.117 -24.501 1.00 82.25 193 PRO A CA 1
ATOM 1345 C C . PRO A 1 193 ? 18.618 -9.307 -24.686 1.00 82.25 193 PRO A C 1
ATOM 1347 O O . PRO A 1 193 ? 19.616 -9.796 -25.223 1.00 82.25 193 PRO A O 1
ATOM 1350 N N . LEU A 1 194 ? 18.601 -8.059 -24.230 1.00 81.06 194 LEU A N 1
ATOM 1351 C CA . LEU A 1 194 ? 19.716 -7.126 -24.394 1.00 81.06 194 LEU A CA 1
ATOM 1352 C C . LEU A 1 194 ? 20.883 -7.400 -23.429 1.00 81.06 194 LEU A C 1
ATOM 1354 O O . LEU A 1 194 ? 21.918 -6.734 -23.527 1.00 81.06 194 LEU A O 1
ATOM 1358 N N . GLY A 1 195 ? 20.737 -8.367 -22.514 1.00 84.06 195 GLY A N 1
ATOM 1359 C CA . GLY A 1 195 ? 21.749 -8.705 -21.512 1.00 84.06 195 GLY A CA 1
ATOM 1360 C C . GLY A 1 195 ? 22.044 -7.513 -20.603 1.00 84.06 195 GLY A C 1
ATOM 1361 O O . GLY A 1 195 ? 23.200 -7.104 -20.446 1.00 84.06 195 GLY A O 1
ATOM 1362 N N . LEU A 1 196 ? 20.977 -6.901 -20.087 1.00 88.38 196 LEU A N 1
ATOM 1363 C CA . LEU A 1 196 ? 21.065 -5.744 -19.208 1.00 88.38 196 LEU A CA 1
ATOM 1364 C C . LEU A 1 196 ? 21.337 -6.198 -17.779 1.00 88.38 196 LEU A C 1
ATOM 1366 O O . LEU A 1 196 ? 21.028 -7.319 -17.387 1.00 88.38 196 LEU A O 1
ATOM 1370 N N . TYR A 1 197 ? 21.898 -5.310 -16.984 1.00 91.19 197 TYR A N 1
ATOM 1371 C CA . TYR A 1 197 ? 21.966 -5.462 -15.545 1.00 91.19 197 TYR A CA 1
ATOM 1372 C C . TYR A 1 197 ? 21.811 -4.100 -14.898 1.00 91.19 197 TYR A C 1
ATOM 1374 O O . TYR A 1 197 ? 22.110 -3.050 -15.477 1.00 91.19 197 TYR A O 1
ATOM 1382 N N . THR A 1 198 ? 21.294 -4.160 -13.691 1.00 91.25 198 THR A N 1
ATOM 1383 C CA . THR A 1 198 ? 21.038 -3.032 -12.824 1.00 91.25 198 THR A CA 1
ATOM 1384 C C . THR A 1 198 ? 22.165 -2.915 -11.808 1.00 91.25 198 THR A C 1
ATOM 1386 O O . THR A 1 198 ? 22.621 -3.903 -11.224 1.00 91.25 198 THR A O 1
ATOM 1389 N N . GLU A 1 199 ? 22.639 -1.697 -11.600 1.00 90.44 199 GLU A N 1
ATOM 1390 C CA . GLU A 1 199 ? 23.703 -1.403 -10.650 1.00 90.44 199 GLU A CA 1
ATOM 1391 C C . GLU A 1 199 ? 23.517 -0.026 -10.023 1.00 90.44 199 GLU A C 1
ATOM 1393 O O . GLU A 1 199 ? 22.832 0.841 -10.564 1.00 90.44 199 GLU A O 1
ATOM 1398 N N . GLU A 1 200 ? 24.164 0.185 -8.885 1.00 90.88 200 GLU A N 1
ATOM 1399 C CA . GLU A 1 200 ? 24.197 1.488 -8.230 1.00 90.88 200 GLU A CA 1
ATOM 1400 C C . GLU A 1 200 ? 25.132 2.449 -8.969 1.00 90.88 200 GLU A C 1
ATOM 1402 O O . GLU A 1 200 ? 26.150 2.046 -9.540 1.00 90.88 200 GLU A O 1
ATOM 1407 N N . THR A 1 201 ? 24.818 3.744 -8.929 1.00 86.62 201 THR A N 1
ATOM 1408 C CA . THR A 1 201 ? 25.672 4.779 -9.532 1.00 86.62 201 THR A CA 1
ATOM 1409 C C . THR A 1 201 ? 26.961 5.031 -8.749 1.00 86.62 201 THR A C 1
ATOM 1411 O O . THR A 1 201 ? 27.948 5.502 -9.321 1.00 86.62 201 THR A O 1
ATOM 1414 N N . SER A 1 202 ? 26.976 4.714 -7.455 1.00 85.25 202 SER A N 1
ATOM 1415 C CA . SER A 1 202 ? 28.107 4.902 -6.546 1.00 85.25 202 SER A CA 1
ATOM 1416 C C . SER A 1 202 ? 28.120 3.823 -5.464 1.00 85.25 202 SER A C 1
ATOM 1418 O O . SER A 1 202 ? 27.118 3.174 -5.198 1.00 85.25 202 SER A O 1
ATOM 1420 N N . ILE A 1 203 ? 29.255 3.667 -4.779 1.00 79.06 203 ILE A N 1
ATOM 1421 C CA . ILE A 1 203 ? 29.418 2.729 -3.651 1.00 79.06 203 ILE A CA 1
ATOM 1422 C C . ILE A 1 203 ? 28.649 3.137 -2.384 1.00 79.06 203 ILE A C 1
ATOM 1424 O O . ILE A 1 203 ? 28.592 2.363 -1.432 1.00 79.06 203 ILE A O 1
ATOM 1428 N N . TYR A 1 204 ? 28.148 4.373 -2.345 1.00 80.06 204 TYR A N 1
ATOM 1429 C CA . TYR A 1 204 ? 27.371 4.917 -1.230 1.00 80.06 204 TYR A CA 1
ATOM 1430 C C . TYR A 1 204 ? 25.873 4.959 -1.523 1.00 80.06 204 TYR A C 1
ATOM 1432 O O . TYR A 1 204 ? 25.114 5.298 -0.622 1.00 80.06 204 TYR A O 1
ATOM 1440 N N . ASP A 1 205 ? 25.474 4.619 -2.749 1.00 85.19 205 ASP A N 1
ATOM 1441 C CA . ASP A 1 205 ? 24.079 4.615 -3.161 1.00 85.19 205 ASP A CA 1
ATOM 1442 C C . ASP A 1 205 ? 23.537 3.196 -2.980 1.00 85.19 205 ASP A C 1
ATOM 1444 O O . ASP A 1 205 ? 24.208 2.217 -3.314 1.00 85.19 205 ASP A O 1
ATOM 1448 N N . PHE A 1 206 ? 22.321 3.087 -2.455 1.00 86.69 206 PHE A N 1
ATOM 1449 C CA . PHE A 1 206 ? 21.635 1.804 -2.277 1.00 86.69 206 PHE A CA 1
ATOM 1450 C C . PHE A 1 206 ? 20.225 1.845 -2.876 1.00 86.69 206 PHE A C 1
ATOM 1452 O O . PHE A 1 206 ? 19.317 1.179 -2.390 1.00 86.69 206 PHE A O 1
ATOM 1459 N N . THR A 1 207 ? 20.003 2.663 -3.909 1.00 90.12 207 THR A N 1
ATOM 1460 C CA . THR A 1 207 ? 18.654 2.899 -4.447 1.00 90.12 207 THR A CA 1
ATOM 1461 C C . THR A 1 207 ? 18.108 1.636 -5.112 1.00 90.12 207 THR A C 1
ATOM 1463 O O . THR A 1 207 ? 16.996 1.207 -4.803 1.00 90.12 207 THR A O 1
ATOM 1466 N N . ALA A 1 208 ? 18.888 1.005 -5.996 1.00 88.62 208 ALA A N 1
ATOM 1467 C CA . ALA A 1 208 ? 18.478 -0.235 -6.652 1.00 88.62 208 ALA A CA 1
ATOM 1468 C C . ALA A 1 208 ? 18.385 -1.394 -5.653 1.00 88.62 208 ALA A C 1
ATOM 1470 O O . ALA A 1 208 ? 17.450 -2.189 -5.722 1.00 88.62 208 ALA A O 1
ATOM 1471 N N . ALA A 1 209 ? 19.311 -1.479 -4.699 1.00 89.19 209 ALA A N 1
ATOM 1472 C CA . ALA A 1 209 ? 19.314 -2.493 -3.653 1.00 89.19 209 ALA A CA 1
ATOM 1473 C C . ALA A 1 209 ? 18.070 -2.387 -2.762 1.00 89.19 209 ALA A C 1
ATOM 1475 O O . ALA A 1 209 ? 17.396 -3.391 -2.542 1.00 89.19 209 ALA A O 1
ATOM 1476 N N . ASN A 1 210 ? 17.712 -1.175 -2.332 1.00 89.44 210 ASN A N 1
ATOM 1477 C CA . ASN A 1 210 ? 16.530 -0.910 -1.510 1.00 89.44 210 ASN A CA 1
ATOM 1478 C C . ASN A 1 210 ? 15.212 -1.154 -2.261 1.00 89.44 210 ASN A C 1
ATOM 1480 O O . ASN A 1 210 ? 14.179 -1.349 -1.626 1.00 89.44 210 ASN A O 1
ATOM 1484 N N . LEU A 1 211 ? 15.230 -1.131 -3.594 1.00 88.94 211 LEU A N 1
ATOM 1485 C CA . LEU A 1 211 ? 14.092 -1.509 -4.436 1.00 88.94 211 LEU A CA 1
ATOM 1486 C C . LEU A 1 211 ? 14.092 -3.002 -4.807 1.00 88.94 211 LEU A C 1
ATOM 1488 O O . LEU A 1 211 ? 13.201 -3.449 -5.525 1.00 88.94 211 LEU A O 1
ATOM 1492 N N . GLY A 1 212 ? 15.081 -3.777 -4.347 1.00 89.75 212 GLY A N 1
ATOM 1493 C CA . GLY A 1 212 ? 15.229 -5.194 -4.689 1.00 89.75 212 GLY A CA 1
ATOM 1494 C C . GLY A 1 212 ? 15.635 -5.435 -6.146 1.00 89.75 212 GLY A C 1
ATOM 1495 O O . GLY A 1 212 ? 15.485 -6.543 -6.654 1.00 89.75 212 GLY A O 1
ATOM 1496 N N . LEU A 1 213 ? 16.147 -4.405 -6.818 1.00 91.00 213 LEU A N 1
ATOM 1497 C CA . LEU A 1 213 ? 16.415 -4.350 -8.249 1.00 91.00 213 LEU A CA 1
ATOM 1498 C C . LEU A 1 213 ? 17.894 -4.540 -8.579 1.00 91.00 213 LEU A C 1
ATOM 1500 O O . LEU A 1 213 ? 18.320 -3.999 -9.582 1.00 91.00 213 LEU A O 1
ATOM 1504 N N . THR A 1 214 ? 18.712 -5.247 -7.799 1.00 88.88 214 THR A N 1
ATOM 1505 C CA . THR A 1 214 ? 20.124 -5.506 -8.159 1.00 88.88 214 THR A CA 1
ATOM 1506 C C . THR A 1 214 ? 20.278 -6.859 -8.853 1.00 88.88 214 THR A C 1
ATOM 1508 O O . THR A 1 214 ? 19.954 -7.901 -8.287 1.00 88.88 214 THR A O 1
ATOM 1511 N N . GLY A 1 215 ? 20.783 -6.875 -10.091 1.00 88.62 215 GLY A N 1
ATOM 1512 C CA . GLY A 1 215 ? 21.022 -8.123 -10.815 1.00 88.62 215 GLY A CA 1
ATOM 1513 C C . GLY A 1 215 ? 20.981 -8.008 -12.336 1.00 88.62 215 GLY A C 1
ATOM 1514 O O . GLY A 1 215 ? 20.903 -6.925 -12.909 1.00 88.62 215 GLY A O 1
ATOM 1515 N N . ALA A 1 216 ? 21.058 -9.160 -13.002 1.00 88.00 216 ALA A N 1
ATOM 1516 C CA . ALA A 1 216 ? 20.938 -9.253 -14.452 1.00 88.00 216 ALA A CA 1
ATOM 1517 C C . ALA A 1 216 ? 19.470 -9.395 -14.880 1.00 88.00 216 ALA A C 1
ATOM 1519 O O . ALA A 1 216 ? 18.703 -10.137 -14.271 1.00 88.00 216 ALA A O 1
ATOM 1520 N N . ILE A 1 217 ? 19.110 -8.712 -15.961 1.00 88.75 217 ILE A N 1
ATOM 1521 C CA . ILE A 1 217 ? 17.829 -8.813 -16.653 1.00 88.75 217 ILE A CA 1
ATOM 1522 C C . ILE A 1 217 ? 18.044 -9.759 -17.843 1.00 88.75 217 ILE A C 1
ATOM 1524 O O . ILE A 1 217 ? 18.529 -9.343 -18.897 1.00 88.75 217 ILE A O 1
ATOM 1528 N N . ASP A 1 218 ? 17.730 -11.045 -17.658 1.00 81.81 218 ASP A N 1
ATOM 1529 C CA . ASP A 1 218 ? 17.848 -12.065 -18.712 1.00 81.81 218 ASP A CA 1
ATOM 1530 C C . ASP A 1 218 ? 16.798 -13.183 -18.566 1.00 81.81 218 ASP A C 1
ATOM 1532 O O . ASP A 1 218 ? 17.020 -14.154 -17.838 1.00 81.81 218 ASP A O 1
ATOM 1536 N N . PRO A 1 219 ? 15.633 -13.099 -19.232 1.00 82.94 219 PRO A N 1
ATOM 1537 C CA . PRO A 1 219 ? 14.960 -11.916 -19.786 1.00 82.94 219 PRO A CA 1
ATOM 1538 C C . PRO A 1 219 ? 14.190 -11.117 -18.719 1.00 82.94 219 PRO A C 1
ATOM 1540 O O . PRO A 1 219 ? 13.650 -10.055 -19.006 1.00 82.94 219 PRO A O 1
ATOM 1543 N N . VAL A 1 220 ? 14.106 -11.634 -17.492 1.00 88.31 220 VAL A N 1
ATOM 1544 C CA . VAL A 1 220 ? 13.402 -11.007 -16.370 1.00 88.31 220 VAL A CA 1
ATOM 1545 C C . VAL A 1 220 ? 14.346 -10.949 -15.181 1.00 88.31 220 VAL A C 1
ATOM 1547 O O . VAL A 1 220 ? 14.908 -11.968 -14.781 1.00 88.31 220 VAL A O 1
ATOM 1550 N N . LEU A 1 221 ? 14.494 -9.765 -14.599 1.00 91.06 221 LEU A N 1
ATOM 1551 C CA . LEU A 1 221 ? 15.022 -9.596 -13.255 1.00 91.06 221 LEU A CA 1
ATOM 1552 C C . LEU A 1 221 ? 13.846 -9.684 -12.286 1.00 91.06 221 LEU A C 1
ATOM 1554 O O . LEU A 1 221 ? 12.994 -8.797 -12.281 1.00 91.06 221 LEU A O 1
ATOM 1558 N N . ASN A 1 222 ? 13.809 -10.750 -11.485 1.00 89.12 222 ASN A N 1
ATOM 1559 C CA . ASN A 1 222 ? 12.820 -10.872 -10.419 1.00 89.12 222 ASN A CA 1
ATOM 1560 C C . ASN A 1 222 ? 13.258 -10.009 -9.234 1.00 89.12 222 ASN A C 1
ATOM 1562 O O . ASN A 1 222 ? 14.328 -10.251 -8.660 1.00 89.12 222 ASN A O 1
ATOM 1566 N N . GLY A 1 223 ? 12.437 -9.026 -8.878 1.00 85.62 223 GLY A N 1
ATOM 1567 C CA . GLY A 1 223 ? 12.692 -8.159 -7.738 1.00 85.62 223 GLY A CA 1
ATOM 1568 C C . GLY A 1 223 ? 12.743 -8.955 -6.447 1.00 85.62 223 GLY A C 1
ATOM 1569 O O . GLY A 1 223 ? 11.895 -9.819 -6.207 1.00 85.62 223 GLY A O 1
ATOM 1570 N N . GLN A 1 224 ? 13.731 -8.659 -5.605 1.00 87.69 224 GLN A N 1
ATOM 1571 C CA . GLN A 1 224 ? 13.742 -9.183 -4.244 1.00 87.69 224 GLN A CA 1
ATOM 1572 C C . GLN A 1 224 ? 12.579 -8.596 -3.436 1.00 87.69 224 GLN A C 1
ATOM 1574 O O . GLN A 1 224 ? 12.030 -7.549 -3.785 1.00 87.69 224 GLN A O 1
ATOM 1579 N N . ASP A 1 225 ? 12.204 -9.294 -2.365 1.00 86.62 225 ASP A N 1
ATOM 1580 C CA . ASP A 1 225 ? 11.203 -8.795 -1.427 1.00 86.62 225 ASP A CA 1
ATOM 1581 C C . ASP A 1 225 ? 11.686 -7.470 -0.821 1.00 86.62 225 ASP A C 1
ATOM 1583 O O . ASP A 1 225 ? 12.773 -7.403 -0.244 1.00 86.62 225 ASP A O 1
ATOM 1587 N N . VAL A 1 226 ? 10.890 -6.414 -0.987 1.00 85.75 226 VAL A N 1
ATOM 1588 C CA . VAL A 1 226 ? 11.186 -5.077 -0.455 1.00 85.75 226 VAL A CA 1
ATOM 1589 C C . VAL A 1 226 ? 10.620 -4.875 0.949 1.00 85.75 226 VAL A C 1
ATOM 1591 O O . VAL A 1 226 ? 10.683 -3.763 1.469 1.00 85.75 226 VAL A O 1
ATOM 1594 N N . HIS A 1 227 ? 10.050 -5.924 1.556 1.00 82.50 227 HIS A N 1
ATOM 1595 C CA . HIS A 1 227 ? 9.564 -5.981 2.934 1.00 82.50 227 HIS A CA 1
ATOM 1596 C C . HIS A 1 227 ? 8.869 -4.684 3.375 1.00 82.50 227 HIS A C 1
ATOM 1598 O O . HIS A 1 227 ? 9.396 -3.960 4.228 1.00 82.50 227 HIS A O 1
ATOM 1604 N N . PRO A 1 228 ? 7.717 -4.318 2.788 1.00 81.38 228 PRO A N 1
ATOM 1605 C CA . PRO A 1 228 ? 7.035 -3.100 3.193 1.00 81.38 228 PRO A CA 1
ATOM 1606 C C . PRO A 1 228 ? 6.663 -3.174 4.677 1.00 81.38 228 PRO A C 1
ATOM 1608 O O . PRO A 1 228 ? 6.196 -4.194 5.182 1.00 81.38 228 PRO A O 1
ATOM 1611 N N . GLY A 1 229 ? 6.858 -2.075 5.395 1.00 77.94 229 GLY A N 1
ATOM 1612 C CA . GLY A 1 229 ? 6.347 -1.912 6.744 1.00 77.94 229 GLY A CA 1
ATOM 1613 C C . GLY A 1 229 ? 4.815 -1.882 6.712 1.00 77.94 229 GLY A C 1
ATOM 1614 O O . GLY A 1 229 ? 4.237 -1.230 5.834 1.00 77.94 229 GLY A O 1
ATOM 1615 N N . PRO A 1 230 ? 4.121 -2.567 7.634 1.00 75.75 230 PRO A N 1
ATOM 1616 C CA . PRO A 1 230 ? 2.669 -2.477 7.715 1.00 75.75 230 PRO A CA 1
ATOM 1617 C C . PRO A 1 230 ? 2.269 -1.043 8.058 1.00 75.75 230 PRO A C 1
ATOM 1619 O O . PRO A 1 230 ? 2.734 -0.502 9.051 1.00 75.75 230 PRO A O 1
ATOM 1622 N N . SER A 1 231 ? 1.418 -0.415 7.251 1.00 79.12 231 SER A N 1
ATOM 1623 C CA . SER A 1 231 ? 1.014 0.974 7.461 1.00 79.12 231 SER A CA 1
ATOM 1624 C C . SER A 1 231 ? -0.494 1.091 7.331 1.00 79.12 231 SER A C 1
ATOM 1626 O O . SER A 1 231 ? -1.058 0.821 6.270 1.00 79.12 231 SER A O 1
ATOM 1628 N N . PHE A 1 232 ? -1.151 1.449 8.428 1.00 83.44 232 PHE A N 1
ATOM 1629 C CA . PHE A 1 232 ? -2.596 1.594 8.477 1.00 83.44 232 PHE A CA 1
ATOM 1630 C C . PHE A 1 232 ? -3.007 2.809 9.300 1.00 83.44 232 PHE A C 1
ATOM 1632 O O . PHE A 1 232 ? -2.287 3.288 10.178 1.00 83.44 232 PHE A O 1
ATOM 1639 N N . GLU A 1 233 ? -4.179 3.326 8.971 1.00 86.94 233 GLU A N 1
ATOM 1640 C CA . GLU A 1 233 ? -4.785 4.487 9.597 1.00 86.94 233 GLU A CA 1
ATOM 1641 C C . GLU A 1 233 ? -6.200 4.134 10.029 1.00 86.94 233 GLU A C 1
ATOM 1643 O O . GLU A 1 233 ? -6.989 3.611 9.243 1.00 86.94 233 GLU A O 1
ATOM 1648 N N . VAL A 1 234 ? -6.519 4.434 11.281 1.00 87.94 234 VAL A N 1
ATOM 1649 C CA . VAL A 1 234 ? -7.865 4.321 11.829 1.00 87.94 234 VAL A CA 1
ATOM 1650 C C . VAL A 1 234 ? -8.401 5.723 12.079 1.00 87.94 234 VAL A C 1
ATOM 1652 O O . VAL A 1 234 ? -7.834 6.480 12.875 1.00 87.94 234 VAL A O 1
ATOM 1655 N N . ALA A 1 235 ? -9.510 6.050 11.425 1.00 88.75 235 ALA A N 1
ATOM 1656 C CA . ALA A 1 235 ? -10.173 7.345 11.516 1.00 88.75 235 ALA A CA 1
ATOM 1657 C C . ALA A 1 235 ? -11.685 7.174 11.710 1.00 88.75 235 ALA A C 1
ATOM 1659 O O . ALA A 1 235 ? -12.262 6.169 11.300 1.00 88.75 235 ALA A O 1
ATOM 1660 N N . GLU A 1 236 ? -12.343 8.162 12.311 1.00 90.56 236 GLU A N 1
ATOM 1661 C CA . GLU A 1 236 ? -13.810 8.193 12.397 1.00 90.56 236 GLU A CA 1
ATOM 1662 C C . GLU A 1 236 ? -14.440 8.298 11.001 1.00 90.56 236 GLU A C 1
ATOM 1664 O O . GLU A 1 236 ? -13.826 8.849 10.082 1.00 90.56 236 GLU A O 1
ATOM 1669 N N . SER A 1 237 ? -15.660 7.779 10.818 1.00 86.69 237 SER A N 1
ATOM 1670 C CA . SER A 1 237 ? -16.301 7.805 9.490 1.00 86.69 237 SER A CA 1
ATOM 1671 C C . SER A 1 237 ? -16.810 9.199 9.129 1.00 86.69 237 SER A C 1
ATOM 1673 O O . SER A 1 237 ? -16.851 9.553 7.949 1.00 86.69 237 SER A O 1
ATOM 1675 N N . ALA A 1 238 ? -17.167 10.006 10.130 1.00 84.69 238 ALA A N 1
ATOM 1676 C CA . ALA A 1 238 ? -17.554 11.399 9.959 1.00 84.69 238 ALA A CA 1
ATOM 1677 C C . ALA A 1 238 ? -17.110 12.298 11.124 1.00 84.69 238 ALA A C 1
ATOM 1679 O O . ALA A 1 238 ? -16.794 11.857 12.229 1.00 84.69 238 ALA A O 1
ATOM 1680 N N . 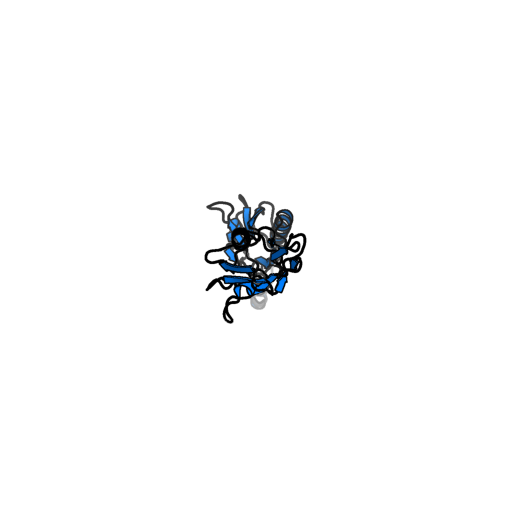ALA A 1 239 ? -17.110 13.611 10.875 1.00 76.81 239 ALA A N 1
ATOM 1681 C CA . ALA A 1 239 ? -16.795 14.605 11.894 1.00 76.81 239 ALA A CA 1
ATOM 1682 C C . ALA A 1 239 ? -17.851 14.607 13.012 1.00 76.81 239 ALA A C 1
ATOM 1684 O O . ALA A 1 239 ? -19.034 14.826 12.752 1.00 76.81 239 ALA A O 1
ATOM 1685 N N . GLY A 1 240 ? -17.401 14.435 14.255 1.00 76.50 240 GLY A N 1
ATOM 1686 C CA . GLY A 1 240 ? -18.259 14.417 15.443 1.00 76.50 240 GLY A CA 1
ATOM 1687 C C . GLY A 1 240 ? -18.630 13.018 15.936 1.00 76.50 240 GLY A C 1
ATOM 1688 O O . GLY A 1 240 ? -19.202 12.920 17.017 1.00 76.50 240 GLY A O 1
ATOM 1689 N N . GLU A 1 241 ? -18.277 11.966 15.196 1.00 85.62 241 GLU A N 1
ATOM 1690 C CA . GLU A 1 241 ? -18.345 10.584 15.679 1.00 85.62 241 GLU A CA 1
ATOM 1691 C C . GLU A 1 241 ? -17.175 10.293 16.628 1.00 85.62 241 GLU A C 1
ATOM 1693 O O . GLU A 1 241 ? -16.099 10.886 16.501 1.00 85.62 241 GLU A O 1
ATOM 1698 N N . THR A 1 242 ? -17.387 9.396 17.593 1.00 85.69 242 THR A N 1
ATOM 1699 C CA . THR A 1 242 ? -16.353 8.991 18.561 1.00 85.69 242 THR A CA 1
ATOM 1700 C C . THR A 1 242 ? -16.173 7.484 18.656 1.00 85.69 242 THR A C 1
ATOM 1702 O O . THR A 1 242 ? -15.462 7.023 19.543 1.00 85.69 242 THR A O 1
ATOM 1705 N N . THR A 1 243 ? -16.784 6.695 17.768 1.00 86.06 243 THR A N 1
ATOM 1706 C CA . THR A 1 243 ? -16.778 5.232 17.863 1.00 86.06 243 THR A CA 1
ATOM 1707 C C . THR A 1 243 ? -15.354 4.668 17.895 1.00 86.06 243 THR A C 1
ATOM 1709 O O . THR A 1 243 ? -15.042 3.854 18.765 1.00 86.06 243 THR A O 1
ATOM 1712 N N . GLY A 1 244 ? -14.472 5.107 16.989 1.00 81.75 244 GLY A N 1
ATOM 1713 C CA . GLY A 1 244 ? -13.072 4.671 16.931 1.00 81.75 244 GLY A CA 1
ATOM 1714 C C . GLY A 1 244 ? -12.241 5.139 18.134 1.00 81.75 244 GLY A C 1
ATOM 1715 O O . GLY A 1 244 ? -11.387 4.404 18.644 1.00 81.75 244 GLY A O 1
ATOM 1716 N N . ALA A 1 245 ? -12.507 6.349 18.623 1.00 84.25 245 ALA A N 1
ATOM 1717 C CA . ALA A 1 245 ? -11.891 6.918 19.814 1.00 84.25 245 ALA A CA 1
ATOM 1718 C C . ALA A 1 245 ? -12.332 6.200 21.101 1.00 84.25 245 ALA A C 1
ATOM 1720 O O . ALA A 1 245 ? -11.495 5.945 21.969 1.00 84.25 245 ALA A O 1
ATOM 1721 N N . ASP A 1 246 ? -13.609 5.832 21.200 1.00 84.06 246 ASP A N 1
ATOM 1722 C CA . ASP A 1 246 ? -14.222 5.179 22.356 1.00 84.06 246 ASP A CA 1
ATOM 1723 C C . ASP A 1 246 ? -13.753 3.732 22.521 1.00 84.06 246 ASP A C 1
ATOM 1725 O O . ASP A 1 246 ? -13.656 3.252 23.649 1.00 84.06 246 ASP A O 1
ATOM 1729 N N . ILE A 1 247 ? -13.421 3.049 21.421 1.00 82.62 247 ILE A N 1
ATOM 1730 C CA . ILE A 1 247 ? -12.765 1.729 21.431 1.00 82.62 247 ILE A CA 1
ATOM 1731 C C . ILE A 1 247 ? -11.230 1.830 21.459 1.00 82.62 247 ILE A C 1
ATOM 1733 O O . ILE A 1 247 ? -10.534 0.816 21.476 1.00 82.62 247 ILE A O 1
ATOM 1737 N N . GLY A 1 248 ? -10.688 3.050 21.496 1.00 83.06 248 GLY A N 1
ATOM 1738 C CA . GLY A 1 248 ? -9.267 3.316 21.691 1.00 83.06 248 GLY A CA 1
ATOM 1739 C C . GLY A 1 248 ? -8.377 3.034 20.482 1.00 83.06 248 GLY A C 1
ATOM 1740 O O . GLY A 1 248 ? -7.160 3.042 20.644 1.00 83.06 248 GLY A O 1
ATOM 1741 N N . LEU A 1 249 ? -8.935 2.805 19.291 1.00 86.19 249 LEU A N 1
ATOM 1742 C CA . LEU A 1 249 ? -8.183 2.411 18.094 1.00 86.19 249 LEU A CA 1
ATOM 1743 C C . LEU A 1 249 ? -7.829 3.576 17.161 1.00 86.19 249 LEU A C 1
ATOM 1745 O O . LEU A 1 249 ? -7.170 3.350 16.158 1.00 86.19 249 LEU A O 1
ATOM 1749 N N . LEU A 1 250 ? -8.227 4.815 17.458 1.00 86.12 250 LEU A N 1
ATOM 1750 C CA . LEU A 1 250 ? -7.928 5.968 16.598 1.00 86.12 250 LEU A CA 1
ATOM 1751 C C . LEU A 1 250 ? -6.411 6.227 16.469 1.00 86.12 250 LEU A C 1
ATOM 1753 O O . LEU A 1 250 ? -5.710 6.327 17.481 1.00 86.12 250 LEU A O 1
ATOM 1757 N N . GLY A 1 251 ? -5.917 6.409 15.240 1.00 82.50 251 GLY A N 1
ATOM 1758 C CA . GLY A 1 251 ? -4.534 6.813 14.967 1.00 82.50 251 GLY A CA 1
ATOM 1759 C C . GLY A 1 251 ? -3.916 6.179 13.720 1.00 82.50 251 GLY A C 1
ATOM 1760 O O . GLY A 1 251 ? -4.502 5.311 13.081 1.00 82.50 251 GLY A O 1
ATOM 1761 N N . THR A 1 252 ? -2.705 6.626 13.387 1.00 79.69 252 THR A N 1
ATOM 1762 C CA . THR A 1 252 ? -1.857 6.044 12.337 1.00 79.69 252 THR A CA 1
ATOM 1763 C C . THR A 1 252 ? -0.777 5.173 12.955 1.00 79.69 252 THR A C 1
ATOM 1765 O O . THR A 1 252 ? -0.173 5.549 13.964 1.00 79.69 252 THR A O 1
ATOM 1768 N N . CYS A 1 253 ? -0.467 4.057 12.316 1.00 72.88 253 CYS A N 1
ATOM 1769 C CA . CYS A 1 253 ? 0.447 3.061 12.855 1.00 72.88 253 CYS A CA 1
ATOM 1770 C C . CYS A 1 253 ? 1.219 2.387 11.729 1.00 72.88 253 CYS A C 1
ATOM 1772 O O . CYS A 1 253 ? 0.656 1.945 10.731 1.00 72.88 253 CYS A O 1
ATOM 1774 N N . THR A 1 254 ? 2.531 2.310 11.935 1.00 67.31 254 THR A N 1
ATOM 1775 C CA . THR A 1 254 ? 3.508 1.674 11.043 1.00 67.31 254 THR A CA 1
ATOM 1776 C C . THR A 1 254 ? 3.927 0.280 11.538 1.00 67.31 254 THR A C 1
ATOM 1778 O O . THR A 1 254 ? 4.905 -0.304 11.078 1.00 67.31 254 THR A O 1
ATOM 1781 N N . SER A 1 255 ? 3.223 -0.229 12.553 1.00 68.81 255 SER A N 1
ATOM 1782 C CA . SER A 1 255 ? 3.426 -1.525 13.201 1.00 68.81 255 SER A CA 1
ATOM 1783 C C . SER A 1 255 ? 2.165 -1.880 13.999 1.00 68.81 255 SER A C 1
ATOM 1785 O O . SER A 1 255 ? 1.102 -1.304 13.771 1.00 68.81 255 SER A O 1
ATOM 1787 N N . ASN A 1 256 ? 2.269 -2.798 14.960 1.00 73.25 256 ASN A N 1
ATOM 1788 C CA . ASN A 1 256 ? 1.177 -3.139 15.865 1.00 73.25 256 ASN A CA 1
ATOM 1789 C C . ASN A 1 256 ? 0.643 -1.890 16.573 1.00 73.25 256 ASN A C 1
ATOM 1791 O O . ASN A 1 256 ? 1.377 -1.198 17.282 1.00 73.25 256 ASN A O 1
ATOM 1795 N N . GLN A 1 257 ? -0.652 -1.633 16.425 1.00 74.88 257 GLN A N 1
ATOM 1796 C CA . GLN A 1 257 ? -1.299 -0.506 17.072 1.00 74.88 257 GLN A CA 1
ATOM 1797 C C . GLN A 1 257 ? -1.869 -0.944 18.406 1.00 74.88 257 GLN A C 1
ATOM 1799 O O . GLN A 1 257 ? -2.891 -1.624 18.460 1.00 74.88 257 GLN A O 1
ATOM 1804 N N . ILE A 1 258 ? -1.213 -0.534 19.485 1.00 74.69 258 ILE A N 1
ATOM 1805 C CA . ILE A 1 258 ? -1.736 -0.672 20.840 1.00 74.69 258 ILE A CA 1
ATOM 1806 C C . ILE A 1 258 ? -2.766 0.441 21.046 1.00 74.69 258 ILE A C 1
ATOM 1808 O O . ILE A 1 258 ? -2.416 1.621 21.037 1.00 74.69 258 ILE A O 1
ATOM 1812 N N . GLY A 1 259 ? -4.036 0.068 21.188 1.00 69.75 259 GLY A N 1
ATOM 1813 C CA . GLY A 1 259 ? -5.105 1.019 21.449 1.00 69.75 259 GLY A CA 1
ATOM 1814 C C . GLY A 1 259 ? -5.014 1.626 22.847 1.00 69.75 259 GLY A C 1
ATOM 1815 O O . GLY A 1 259 ? -4.305 1.131 23.730 1.00 69.75 259 GLY A O 1
ATOM 1816 N N . LYS A 1 260 ? -5.751 2.714 23.067 1.00 76.81 260 LYS A N 1
ATOM 1817 C CA . LYS A 1 260 ? -5.867 3.345 24.387 1.00 76.81 260 LYS A CA 1
ATOM 1818 C C . LYS A 1 260 ? -6.533 2.406 25.390 1.00 76.81 260 LYS A C 1
ATOM 1820 O O . LYS A 1 260 ? -7.382 1.594 25.030 1.00 76.81 260 LYS A O 1
ATOM 1825 N N . CYS A 1 261 ? -6.169 2.570 26.661 1.00 66.31 261 CYS A N 1
ATOM 1826 C CA . CYS A 1 261 ? -6.784 1.834 27.757 1.00 66.31 261 CYS A CA 1
ATOM 1827 C C . CYS A 1 261 ? -8.294 2.112 27.822 1.00 66.31 261 CYS A C 1
ATOM 1829 O O . CYS A 1 261 ? -8.724 3.255 27.981 1.00 66.31 261 CYS A O 1
ATOM 1831 N N . LEU A 1 262 ? -9.073 1.043 27.750 1.00 73.50 262 LEU A N 1
ATOM 1832 C CA . LEU A 1 262 ? -10.507 0.968 27.948 1.00 73.50 262 LEU A CA 1
ATOM 1833 C C . LEU A 1 262 ? -10.758 0.610 29.411 1.00 73.50 262 LEU A C 1
ATOM 1835 O O . LEU A 1 262 ? -10.498 -0.506 29.849 1.00 73.50 262 LEU A O 1
ATOM 1839 N N . SER A 1 263 ? -11.231 1.577 30.193 1.00 72.38 263 SER A N 1
ATOM 1840 C CA . SER A 1 263 ? -11.557 1.355 31.604 1.00 72.38 263 SER A CA 1
ATOM 1841 C C . SER A 1 263 ? -13.026 0.943 31.745 1.00 72.38 263 SER A C 1
ATOM 1843 O O . SER A 1 263 ? -13.892 1.796 31.522 1.00 72.38 263 SER A O 1
ATOM 1845 N N . PRO A 1 264 ? -13.346 -0.312 32.102 1.00 65.88 264 PRO A N 1
ATOM 1846 C CA . PRO A 1 264 ? -14.719 -0.705 32.389 1.00 65.88 264 PRO A CA 1
ATOM 1847 C C . PRO A 1 264 ? -15.196 -0.129 33.731 1.00 65.88 264 PRO A C 1
ATOM 1849 O O . PRO A 1 264 ? -14.413 0.100 34.653 1.00 65.88 264 PRO A O 1
ATOM 1852 N N . GLN A 1 265 ? -16.497 0.125 33.831 1.00 71.00 265 GLN A N 1
ATOM 1853 C CA . GLN A 1 265 ? -17.180 0.478 35.070 1.00 71.00 265 GLN A CA 1
ATOM 1854 C C . GLN A 1 265 ? -17.367 -0.769 35.946 1.00 71.00 265 GLN A C 1
ATOM 1856 O O . GLN A 1 265 ? -17.701 -1.837 35.429 1.00 71.00 265 GLN A O 1
ATOM 1861 N N . LEU A 1 266 ? -17.152 -0.594 37.257 1.00 58.91 266 LEU A N 1
ATOM 1862 C CA . LEU A 1 266 ? -17.387 -1.583 38.317 1.00 58.91 266 LEU A CA 1
ATOM 1863 C C . LEU A 1 266 ? -18.876 -1.865 38.548 1.00 58.91 266 LEU A C 1
ATOM 1865 O O . LEU A 1 266 ? -19.665 -0.889 38.526 1.00 58.91 266 LEU A O 1
#

Sequence (266 aa):
MQINTIGSDLLTKPFAVIGAAADIQPGIVAATSLTTLNSGRGVDLSPGTFTIKDINLNNTVTVNISAAVTIDEVITAINTQLTAGGITNVTASLGLEGNNLRLVATENPTISAATPLTSLNHGSGVDMQPGKFAIRNQSGS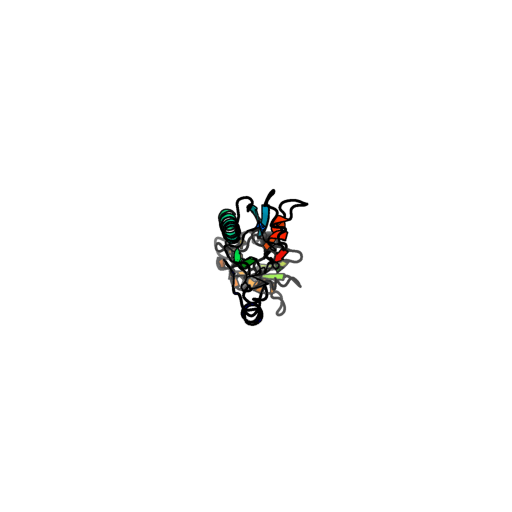TNVTIDLTGDVTVGDAIASINTQLAAAGIANVTATINAGGTGIDITDTNAVPLGLYTEETSIYDFTAANLGLTGAIDPVLNGQDVHPGPSFEVAESAAGETTGADIGLLGTCTSNQIGKCLSPQL

pLDDT: mean 82.66, std 10.55, range [46.72, 95.12]

Nearest PDB structures (foldseek):
  7zzq-assembly1_D  TM=5.637E-01  e=1.463E+00  Novacetimonas hansenii ATCC 23769

Solvent-accessible surface area (backbone atoms only — not comparable to full-atom values): 13962 Å² total; per-residue (Å²): 135,84,84,85,74,60,73,65,67,73,69,68,54,77,77,78,55,91,57,79,84,47,73,90,74,59,58,54,49,57,82,38,47,40,62,31,22,58,67,47,74,22,51,53,46,87,78,14,39,22,31,42,31,36,48,29,66,66,43,76,31,79,38,66,44,51,86,45,58,27,46,44,46,40,34,50,42,44,40,52,44,30,48,75,61,70,44,77,45,54,40,56,42,74,30,95,80,27,30,26,38,21,41,45,55,44,89,76,39,56,60,36,54,58,15,44,38,55,33,21,50,66,45,73,23,49,51,62,84,74,16,35,25,31,43,31,28,88,85,62,87,45,74,44,77,44,67,44,68,85,53,59,22,47,36,45,41,37,51,45,46,33,52,50,31,37,74,72,72,42,62,53,38,40,55,43,72,31,96,80,22,39,26,35,23,37,36,43,68,48,99,64,55,80,50,33,32,35,43,53,75,45,98,86,43,46,27,29,58,42,46,20,45,63,47,57,29,69,43,50,25,77,28,36,73,23,45,37,31,42,38,38,36,30,43,54,68,49,94,90,59,48,30,29,60,50,57,19,54,54,46,74,32,67,53,66,37,77,24,44,77,42,43,54,48,132

Foldseek 3Di:
DDPPDDVVVVVPPPPPPPPPPDPPFDFADQAFFQCQWPQRVGFDVVVQWWWKAFQQARFIFIQHCSVPGGNNSSQVSVCVRCVVSVNNQWGWDQDPVSFAIKIAGHQQDFGDQRGFQCQWPQNVGADVVVLWKWKAAPVRPQIFIQGLNPPTGPNSSQVSVLVRCVVSVQNQWHWDQDPVSFAIKIFRNDPAARFMFMGGPDPPHCRCVLRQRGTTPPGMDDRDGRRGQGKMAMGGPDPPHCNCVSNQNHGIDSGMGTGDGIGGHD

Secondary structure (DSSP, 8-state):
------THHHHSS----TTSSS-SSPPP-TT-BGGGHHHHT----SS-EEEEEETTTTEEEEEE-TT--BHHHHHHHHHHHHHHTT--SEEEEE-TTSSSEEEEEPS-PPP-TT-BGGGHHHHT----SS-EEEEEETTSS-EEEEE-TT--BHHHHHHHHHHHHHHTT-TTEEEEE-TTSSSEEEEE-SSS---EEEEESSTT--HHHHTT--EEESSEEPPPP--PPP-EEEEESSTT--HHHHTT--EEESS-EEPPP-----

Radius of gyration: 28.2 Å; Cα contacts (8 Å, |Δi|>4): 608; chains: 1; bounding box: 68×29×101 Å

Mean predicted aligned error: 10.73 Å